Protein AF-A0A1H0K8X6-F1 (afdb_monomer_lite)

Organism: NCBI:txid2913614

Secondary structure (DSSP, 8-state):
----B-TTSSBPPPSEEEEEEEE-SS-EEEEEEESSS-HHHHHHHHHHHHHHHHHHHHT--S---SS--------SHHHHHHHHHHHHHHHHHTTS-SSGGG-TTBTHHHHTT-S-GGG--S-HHHHHTTS-HHHHHHHHHSPPPTT--------TTS-PPPHHHHHHHHHHHH--SSHHHHHTS-HHHHHHHHHHHHHTT--HHHHHHHH---HHHHTT-

Radius of gyration: 21.63 Å; chains: 1; bounding box: 43×33×67 Å

InterPro domains:
  IPR002686 Transposase IS200-like [PF01797] (14-90)
  IPR002686 Transposase IS200-like [SM01321] (2-90)
  IPR036515 Transposase IS200-like superfamily [G3DSA:3.30.70.1290] (6-125)
  IPR036515 Transposase IS200-like superfamily [SSF143422] (14-95)

Foldseek 3Di:
DDQDAPPVRHRPDDQKAWAKKADDPQDIDTDIGGHNDDPQVVVVVVLVVVQVVVCVVVVHDDHDHPDDDDDDDDDDDVVVLVVRLCRLCVCVVVVNDVASVVGPRILVCVLVVVDDPVPHRHPNVVVCVVAPSVRSRVSSNPDDDLPPDDDDDDDVVLPADDLVRLLVLCCVQPVDDALVSLVPDDPVSNVVSLVVSVSSVHDLVSCCVGNVDDSVVSVVD

pLDDT: mean 85.52, std 13.32, range [35.34, 97.75]

Structure (mmCIF, N/CA/C/O backbone):
data_AF-A0A1H0K8X6-F1
#
_entry.id   AF-A0A1H0K8X6-F1
#
loop_
_atom_site.group_PDB
_atom_site.id
_atom_site.type_symbol
_atom_site.label_atom_id
_atom_site.label_alt_id
_atom_site.label_comp_id
_atom_site.label_asym_id
_atom_site.label_entity_id
_atom_site.label_seq_id
_atom_site.pdbx_PDB_ins_code
_atom_site.Cartn_x
_atom_site.Cartn_y
_atom_site.Cartn_z
_atom_site.occupancy
_atom_site.B_iso_or_equiv
_atom_site.auth_seq_id
_atom_site.auth_comp_id
_atom_site.auth_asym_id
_atom_site.auth_atom_id
_atom_site.pdbx_PDB_model_num
ATOM 1 N N . MET A 1 1 ? -2.340 2.893 -23.996 1.00 47.28 1 MET A N 1
ATOM 2 C CA . MET A 1 1 ? -1.296 3.693 -23.326 1.00 47.28 1 MET A CA 1
ATOM 3 C C . MET A 1 1 ? -0.508 4.392 -24.426 1.00 47.28 1 MET A C 1
ATOM 5 O O . MET A 1 1 ? 0.032 3.697 -25.270 1.00 47.28 1 MET A O 1
ATOM 9 N N . ARG A 1 2 ? -0.566 5.727 -24.544 1.00 35.34 2 ARG A N 1
ATOM 10 C CA . ARG A 1 2 ? 0.313 6.449 -25.481 1.00 35.34 2 ARG A CA 1
ATOM 11 C C . ARG A 1 2 ? 1.623 6.685 -24.742 1.00 35.34 2 ARG A C 1
ATOM 13 O O . ARG A 1 2 ? 1.637 7.486 -23.809 1.00 35.34 2 ARG A O 1
ATOM 20 N N . PHE A 1 3 ? 2.662 5.945 -25.109 1.00 42.56 3 PHE A N 1
ATOM 21 C CA . PHE A 1 3 ? 4.023 6.292 -24.726 1.00 42.56 3 PHE A CA 1
ATOM 22 C C . PHE A 1 3 ? 4.304 7.676 -25.311 1.00 42.56 3 PHE A C 1
ATOM 24 O O . PHE A 1 3 ? 4.014 7.929 -26.484 1.00 42.56 3 PHE A O 1
ATOM 31 N N . ARG A 1 4 ? 4.731 8.606 -24.460 1.00 46.38 4 ARG A N 1
ATOM 32 C CA . ARG A 1 4 ? 5.372 9.818 -24.953 1.00 46.38 4 ARG A CA 1
ATOM 33 C C . ARG A 1 4 ? 6.810 9.421 -25.237 1.00 46.38 4 ARG A C 1
ATOM 35 O O . ARG A 1 4 ? 7.377 8.628 -24.495 1.00 46.38 4 ARG A O 1
ATOM 42 N N . TYR A 1 5 ? 7.323 9.892 -26.353 1.00 54.38 5 TYR A N 1
ATOM 43 C CA . TYR A 1 5 ? 8.713 9.723 -26.724 1.00 54.38 5 TYR A CA 1
ATOM 44 C C . TYR A 1 5 ? 9.338 11.110 -26.633 1.00 54.38 5 TYR A C 1
ATOM 46 O O . TYR A 1 5 ? 8.651 12.093 -26.933 1.00 54.38 5 TYR A O 1
ATOM 54 N N . ASP A 1 6 ? 10.563 11.197 -26.132 1.00 55.06 6 ASP A N 1
ATOM 55 C CA . ASP A 1 6 ? 11.326 12.438 -26.214 1.00 55.06 6 ASP A CA 1
ATOM 56 C C . ASP A 1 6 ? 11.711 12.744 -27.672 1.00 55.06 6 ASP A C 1
ATOM 58 O O . ASP A 1 6 ? 11.405 11.976 -28.593 1.00 55.06 6 ASP A O 1
ATOM 62 N N . ASP A 1 7 ? 12.355 13.891 -27.890 1.00 55.38 7 ASP A N 1
ATOM 63 C CA . ASP A 1 7 ? 12.758 14.350 -29.225 1.00 55.38 7 ASP A CA 1
ATOM 64 C C . ASP A 1 7 ? 13.762 13.397 -29.911 1.00 55.38 7 ASP A C 1
ATOM 66 O O . ASP A 1 7 ? 13.951 13.473 -31.125 1.00 55.38 7 ASP A O 1
ATOM 70 N N . GLU A 1 8 ? 14.362 12.463 -29.162 1.00 54.72 8 GLU A N 1
ATOM 71 C CA . GLU A 1 8 ? 15.272 11.427 -29.664 1.00 54.72 8 GLU A CA 1
ATOM 72 C C . GLU A 1 8 ? 14.572 10.079 -29.922 1.00 54.72 8 GLU A C 1
ATOM 74 O O . GLU A 1 8 ? 15.202 9.117 -30.365 1.00 54.72 8 GLU A O 1
ATOM 79 N N . GLY A 1 9 ? 13.255 9.989 -29.701 1.00 46.03 9 GLY A N 1
ATOM 80 C CA . GLY A 1 9 ? 12.485 8.764 -29.918 1.00 46.03 9 GLY A CA 1
ATOM 81 C C . GLY A 1 9 ? 12.657 7.721 -28.810 1.00 46.03 9 GLY A C 1
ATOM 82 O O . GLY A 1 9 ? 12.203 6.583 -28.969 1.00 46.03 9 GLY A O 1
ATOM 83 N N . THR A 1 10 ? 13.265 8.088 -27.681 1.00 45.03 10 THR A N 1
ATOM 84 C CA . THR A 1 10 ? 13.312 7.252 -26.479 1.00 45.03 10 THR A CA 1
ATOM 85 C C . THR A 1 10 ? 11.967 7.377 -25.773 1.00 45.03 10 THR A C 1
ATOM 87 O O . THR A 1 10 ? 11.419 8.479 -25.730 1.00 45.03 10 THR A O 1
ATOM 90 N N . PRO A 1 11 ? 11.370 6.298 -25.227 1.00 53.53 11 PRO A N 1
ATOM 91 C CA . PRO A 1 11 ? 10.199 6.446 -24.375 1.00 53.53 11 PRO A CA 1
ATOM 92 C C . PRO A 1 11 ? 10.538 7.464 -23.285 1.00 53.53 11 PRO A C 1
ATOM 94 O O . PRO A 1 11 ? 11.414 7.200 -22.461 1.00 53.53 11 PRO A O 1
ATOM 97 N N . SER A 1 12 ? 9.882 8.631 -23.292 1.00 49.88 12 SER A N 1
ATOM 98 C CA . SER A 1 12 ? 10.024 9.580 -22.197 1.00 49.88 12 SER A CA 1
ATOM 99 C C . SER A 1 12 ? 9.615 8.787 -20.965 1.00 49.88 12 SER A C 1
ATOM 101 O O . SER A 1 12 ? 8.517 8.215 -20.951 1.00 49.88 12 SER A O 1
ATOM 103 N N . GLY A 1 13 ? 10.532 8.640 -20.012 1.00 52.75 13 GLY A N 1
ATOM 104 C CA . GLY A 1 13 ? 10.376 7.717 -18.896 1.00 52.75 13 GLY A CA 1
ATOM 105 C C . GLY A 1 13 ? 9.053 7.900 -18.153 1.00 52.75 13 GLY A C 1
ATOM 106 O O . GLY A 1 13 ? 8.294 8.848 -18.356 1.00 52.75 13 GLY A O 1
ATOM 107 N N . SER A 1 14 ? 8.749 6.974 -17.252 1.00 58.31 14 SER A N 1
ATOM 108 C CA . SER A 1 14 ? 7.584 7.134 -16.395 1.00 58.31 14 SER A CA 1
ATOM 109 C C . SER A 1 14 ? 7.678 8.469 -15.632 1.00 58.31 14 SER A C 1
ATOM 111 O O . SER A 1 14 ? 8.629 8.710 -14.887 1.00 58.31 14 SER A O 1
ATOM 113 N N . ASN A 1 15 ? 6.670 9.334 -15.795 1.00 77.06 15 ASN A N 1
ATOM 114 C CA . ASN A 1 15 ? 6.587 10.651 -15.138 1.00 77.06 15 ASN A CA 1
ATOM 115 C C . ASN A 1 15 ? 6.598 10.581 -13.592 1.00 77.06 15 ASN A C 1
ATOM 117 O O . ASN A 1 15 ? 6.680 11.601 -12.912 1.00 77.06 15 ASN A O 1
ATOM 121 N N . CYS A 1 16 ? 6.511 9.366 -13.049 1.00 87.75 16 CYS A N 1
ATOM 122 C CA . CYS A 1 16 ? 6.728 8.969 -11.664 1.00 87.75 16 CYS A CA 1
ATOM 123 C C . CYS A 1 16 ? 7.532 7.663 -11.645 1.00 87.75 16 CYS A C 1
ATOM 125 O O . CYS A 1 16 ? 7.479 6.886 -12.595 1.00 87.75 16 CYS A O 1
ATOM 127 N N . THR A 1 17 ? 8.239 7.369 -10.558 1.00 91.38 17 THR A N 1
ATOM 128 C CA . THR A 1 17 ? 8.825 6.037 -10.326 1.00 91.38 17 THR A CA 1
ATOM 129 C C . THR A 1 17 ? 7.890 5.207 -9.463 1.00 91.38 17 THR A C 1
ATOM 131 O O . THR A 1 17 ? 7.467 5.673 -8.410 1.00 91.38 17 THR A O 1
ATOM 134 N N . TYR A 1 18 ? 7.603 3.978 -9.880 1.00 94.50 18 TYR A N 1
ATOM 135 C CA . TYR A 1 18 ? 6.867 3.004 -9.079 1.00 94.50 18 TYR A CA 1
ATOM 136 C C . TYR A 1 18 ? 7.866 2.128 -8.333 1.00 94.50 18 TYR A C 1
ATOM 138 O O . TYR A 1 18 ? 8.854 1.696 -8.919 1.00 94.50 18 TYR A O 1
ATOM 146 N N . TYR A 1 19 ? 7.626 1.888 -7.052 1.00 96.75 19 TYR A N 1
ATOM 147 C CA . TYR A 1 19 ? 8.397 0.931 -6.264 1.00 96.75 19 TYR A CA 1
ATOM 148 C C . TYR A 1 19 ? 7.571 -0.310 -5.955 1.00 96.75 19 TYR A C 1
ATOM 150 O O . TYR A 1 19 ? 8.095 -1.405 -6.043 1.00 96.75 19 TYR A O 1
ATOM 158 N N . ALA A 1 20 ? 6.280 -0.169 -5.656 1.00 97.75 20 ALA A N 1
ATOM 159 C CA . ALA A 1 20 ? 5.412 -1.324 -5.460 1.00 97.75 20 ALA A CA 1
ATOM 160 C C . ALA A 1 20 ? 3.956 -1.035 -5.812 1.00 97.75 20 ALA A C 1
ATOM 162 O O . ALA A 1 20 ? 3.508 0.116 -5.765 1.00 97.75 20 ALA A O 1
ATOM 163 N N . TYR A 1 21 ? 3.213 -2.099 -6.108 1.00 97.75 21 TYR A N 1
ATOM 164 C CA . TYR A 1 21 ? 1.759 -2.074 -6.211 1.00 97.75 21 TYR A CA 1
ATOM 165 C C . TYR A 1 21 ? 1.130 -3.359 -5.674 1.00 97.75 21 TYR A C 1
ATOM 167 O O . TYR A 1 21 ? 1.746 -4.424 -5.677 1.00 97.75 21 TYR A O 1
ATOM 175 N N . CYS A 1 22 ? -0.133 -3.254 -5.268 1.00 97.69 22 CYS A N 1
ATOM 176 C CA . CYS A 1 22 ? -1.016 -4.391 -5.035 1.00 97.69 22 CYS A CA 1
ATOM 177 C C . CYS A 1 22 ? -2.432 -4.012 -5.470 1.00 97.69 22 CYS A C 1
ATOM 179 O O . CYS A 1 22 ? -2.985 -3.018 -4.991 1.00 97.69 22 CYS A O 1
ATOM 181 N N . LEU A 1 23 ? -3.000 -4.768 -6.408 1.00 96.56 23 LEU A N 1
ATOM 182 C CA . LEU A 1 23 ? -4.340 -4.551 -6.940 1.00 96.56 23 LEU A CA 1
ATOM 183 C C . LEU A 1 23 ? -5.299 -5.520 -6.256 1.00 96.56 23 LEU A C 1
ATOM 185 O O . LEU A 1 23 ? -5.238 -6.714 -6.503 1.00 96.56 23 LEU A O 1
ATOM 189 N N . MET A 1 24 ? -6.200 -5.002 -5.431 1.00 94.12 24 MET A N 1
ATOM 190 C CA . MET A 1 24 ? -7.240 -5.783 -4.766 1.00 94.12 24 MET A CA 1
ATOM 191 C C . MET A 1 24 ? -8.543 -5.729 -5.572 1.00 94.12 24 MET A C 1
ATOM 193 O O . MET A 1 24 ? -8.716 -4.925 -6.490 1.00 94.12 24 MET A O 1
ATOM 197 N N . SER A 1 25 ? -9.520 -6.562 -5.210 1.00 88.88 25 SER A N 1
ATOM 198 C CA . SER A 1 25 ? -10.818 -6.609 -5.903 1.00 88.88 25 SER A CA 1
ATOM 199 C C . SER A 1 25 ? -11.641 -5.317 -5.770 1.00 88.88 25 SER A C 1
ATOM 201 O O . SER A 1 25 ? -12.498 -5.036 -6.610 1.00 88.88 25 SER A O 1
ATOM 203 N N . ASN A 1 26 ? -11.396 -4.526 -4.722 1.00 84.75 26 ASN A N 1
ATOM 204 C CA . ASN A 1 26 ? -12.167 -3.331 -4.366 1.00 84.75 26 ASN A CA 1
ATOM 205 C C . ASN A 1 26 ? -11.328 -2.046 -4.203 1.00 84.75 26 ASN A C 1
ATOM 207 O O . ASN A 1 26 ? -11.914 -0.967 -4.107 1.00 84.75 26 ASN A O 1
ATOM 211 N N . HIS A 1 27 ? -9.997 -2.133 -4.178 1.00 92.00 27 HIS A N 1
ATOM 212 C CA . HIS A 1 27 ? -9.072 -0.996 -4.088 1.00 92.00 27 HIS A CA 1
ATOM 213 C C . HIS A 1 27 ? -7.685 -1.391 -4.612 1.00 92.00 27 HIS A C 1
ATOM 215 O O . HIS A 1 27 ? -7.480 -2.520 -5.041 1.00 92.00 27 HIS A O 1
ATOM 221 N N . PHE A 1 28 ? -6.729 -0.469 -4.615 1.00 94.50 28 PHE A N 1
ATOM 222 C CA . PHE A 1 28 ? -5.338 -0.782 -4.928 1.00 94.50 28 PHE A CA 1
ATOM 223 C C . PHE A 1 28 ? -4.403 0.124 -4.129 1.00 94.50 28 PHE A C 1
ATOM 225 O O . PHE A 1 28 ? -4.752 1.269 -3.831 1.00 94.50 28 PHE A O 1
ATOM 232 N N . HIS A 1 29 ? -3.208 -0.377 -3.823 1.00 96.12 29 HIS A N 1
ATOM 233 C CA . HIS A 1 29 ? -2.139 0.388 -3.188 1.00 96.12 29 HIS A CA 1
ATOM 234 C C . HIS A 1 29 ? -0.988 0.607 -4.163 1.00 96.12 29 HIS A C 1
ATOM 236 O O . HIS A 1 29 ? -0.668 -0.280 -4.954 1.00 96.12 29 HIS A O 1
ATOM 242 N N . LEU A 1 30 ? -0.353 1.777 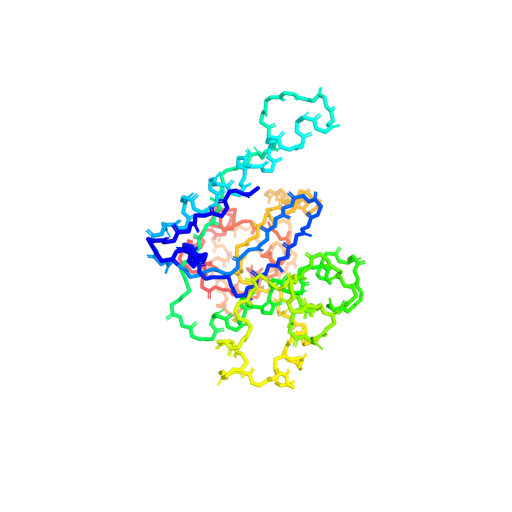-4.080 1.00 96.25 30 LEU A N 1
ATOM 243 C CA . LEU A 1 30 ? 0.827 2.137 -4.860 1.00 96.25 30 LEU A CA 1
ATOM 244 C C . LEU A 1 30 ? 1.860 2.804 -3.949 1.00 96.25 30 LEU A C 1
ATOM 246 O O . LEU A 1 30 ? 1.517 3.704 -3.183 1.00 96.25 30 LEU A O 1
ATOM 250 N N . LEU A 1 31 ? 3.125 2.417 -4.095 1.00 96.38 31 LEU A N 1
ATOM 251 C CA . LEU A 1 31 ? 4.272 3.140 -3.557 1.00 96.38 31 LEU A CA 1
ATOM 252 C C . LEU A 1 31 ? 4.998 3.805 -4.718 1.00 96.38 31 LEU A C 1
ATOM 254 O O . LEU A 1 31 ? 5.596 3.125 -5.552 1.00 96.38 31 LEU A O 1
ATOM 258 N N . ILE A 1 32 ? 4.920 5.132 -4.785 1.00 94.00 32 ILE A N 1
ATOM 259 C CA . ILE A 1 32 ? 5.437 5.912 -5.910 1.00 94.00 32 ILE A CA 1
ATOM 260 C C . ILE A 1 32 ? 6.285 7.086 -5.444 1.00 94.00 32 ILE A C 1
ATOM 262 O O . ILE A 1 32 ? 6.071 7.651 -4.373 1.00 94.00 32 ILE A O 1
ATOM 266 N N . ARG A 1 33 ? 7.228 7.481 -6.294 1.00 92.25 33 ARG A N 1
ATOM 267 C CA . ARG A 1 33 ? 7.991 8.717 -6.181 1.00 92.25 33 ARG A CA 1
ATOM 268 C C . ARG A 1 33 ? 7.637 9.639 -7.335 1.00 92.25 33 ARG A C 1
ATOM 270 O O . ARG A 1 33 ? 7.824 9.288 -8.499 1.00 92.25 33 ARG A O 1
ATOM 277 N N . GLU A 1 34 ? 7.179 10.825 -6.971 1.00 89.75 34 GLU A N 1
ATOM 278 C CA . GLU A 1 34 ? 6.971 11.949 -7.878 1.00 89.75 34 GLU A CA 1
ATOM 279 C C . GLU A 1 34 ? 8.263 12.306 -8.632 1.00 89.75 34 GLU A C 1
ATOM 281 O O . GLU A 1 34 ? 9.359 12.277 -8.055 1.00 89.75 34 GLU A O 1
ATOM 286 N N . ARG A 1 35 ? 8.134 12.606 -9.931 1.00 87.31 35 ARG A N 1
ATOM 287 C CA . ARG A 1 35 ? 9.210 13.167 -10.760 1.00 87.31 35 ARG A CA 1
ATOM 288 C C . ARG A 1 35 ? 8.726 14.426 -11.475 1.00 87.31 35 ARG A C 1
ATOM 290 O O . ARG A 1 35 ? 8.784 15.499 -10.895 1.00 87.31 35 ARG A O 1
ATOM 297 N N . GLU A 1 36 ? 8.271 14.285 -12.716 1.00 86.06 36 GLU A N 1
ATOM 298 C CA . GLU A 1 36 ? 7.813 15.397 -13.558 1.00 86.06 36 GLU A CA 1
ATOM 299 C C . GLU A 1 36 ? 6.306 15.631 -13.434 1.00 86.06 36 GLU A C 1
ATOM 301 O O . GLU A 1 36 ? 5.853 16.767 -13.524 1.00 86.06 36 GLU A O 1
ATOM 306 N N . GLU A 1 37 ? 5.531 14.563 -13.215 1.00 84.25 37 GLU A N 1
ATOM 307 C CA . GLU A 1 37 ? 4.106 14.662 -12.894 1.00 84.25 37 GLU A CA 1
ATOM 308 C C . GLU A 1 37 ? 3.901 14.456 -11.402 1.00 84.25 37 GLU A C 1
ATOM 310 O O . GLU A 1 37 ? 4.493 13.558 -10.796 1.00 84.25 37 GLU A O 1
ATOM 315 N N . SER A 1 38 ? 2.972 15.226 -10.844 1.00 90.75 38 SER A N 1
ATOM 316 C CA . SER A 1 38 ? 2.530 15.028 -9.474 1.00 90.75 38 SER A CA 1
ATOM 317 C C . SER A 1 38 ? 1.863 13.665 -9.283 1.00 90.75 38 SER A C 1
ATOM 319 O O . SER A 1 38 ? 1.294 13.070 -10.211 1.00 90.75 38 SER A O 1
ATOM 321 N N . VAL A 1 39 ? 1.839 13.190 -8.034 1.00 90.88 39 VAL A N 1
ATOM 322 C CA . VAL A 1 39 ? 1.065 11.994 -7.654 1.00 90.88 39 VAL A CA 1
ATOM 323 C C . VAL A 1 39 ? -0.389 12.109 -8.128 1.00 90.88 39 VAL A C 1
ATOM 325 O O . VAL A 1 39 ? -0.939 11.168 -8.700 1.00 90.88 39 VAL A O 1
ATOM 328 N N . GLY A 1 40 ? -1.009 13.279 -7.956 1.00 92.12 40 GLY A N 1
ATOM 329 C CA . GLY A 1 40 ? -2.399 13.505 -8.350 1.00 92.12 40 GLY A CA 1
ATOM 330 C C . GLY A 1 40 ? -2.640 13.363 -9.855 1.00 92.12 40 GLY A C 1
ATOM 331 O O . GLY A 1 40 ? -3.645 12.776 -10.265 1.00 92.12 40 GLY A O 1
ATOM 332 N N . GLU A 1 41 ? -1.721 13.854 -10.687 1.00 91.38 41 GLU A N 1
ATOM 333 C CA . GLU A 1 41 ? -1.800 13.718 -12.147 1.00 91.38 41 GLU A CA 1
ATOM 334 C C . GLU A 1 41 ? -1.610 12.269 -12.590 1.00 91.38 41 GLU A C 1
ATOM 336 O O . GLU A 1 41 ? -2.394 11.763 -13.402 1.00 91.38 41 GLU A O 1
ATOM 341 N N . THR A 1 42 ? -0.644 11.576 -11.989 1.00 91.06 42 THR A N 1
ATOM 342 C CA . THR A 1 42 ? -0.384 10.156 -12.243 1.00 91.06 42 THR A CA 1
ATOM 343 C C . THR A 1 42 ? -1.615 9.307 -11.930 1.00 91.06 42 THR A C 1
ATOM 345 O O . THR A 1 42 ? -2.113 8.577 -12.795 1.00 91.06 42 THR A O 1
ATOM 348 N N . ILE A 1 43 ? -2.190 9.465 -10.734 1.00 92.69 43 ILE A N 1
ATOM 349 C CA . ILE A 1 43 ? -3.395 8.732 -10.331 1.00 92.69 43 ILE A CA 1
ATOM 350 C C . ILE A 1 43 ? -4.589 9.091 -11.219 1.00 92.69 43 ILE A C 1
ATOM 352 O O . ILE A 1 43 ? -5.334 8.201 -11.635 1.00 92.69 43 ILE A O 1
ATOM 356 N N . LYS A 1 44 ? -4.760 10.370 -11.581 1.00 92.00 44 LYS A N 1
ATOM 357 C CA . LYS A 1 44 ? -5.823 10.800 -12.501 1.00 92.00 44 LYS A CA 1
ATOM 358 C C . LYS A 1 44 ? -5.721 10.080 -13.845 1.00 92.00 44 LYS A C 1
ATOM 360 O O . LYS A 1 44 ? -6.748 9.647 -14.374 1.00 92.00 44 LYS A O 1
ATOM 365 N N . ARG A 1 45 ? -4.513 9.931 -14.398 1.00 90.38 45 ARG A N 1
ATOM 366 C CA . ARG A 1 45 ? -4.281 9.237 -15.675 1.00 90.38 45 ARG A CA 1
ATOM 367 C C . ARG A 1 45 ? -4.585 7.744 -15.580 1.00 90.38 45 ARG A C 1
ATOM 369 O O . ARG A 1 45 ? -5.286 7.231 -16.457 1.00 90.38 45 ARG A O 1
ATOM 376 N N . ILE A 1 46 ? -4.109 7.076 -14.527 1.00 91.75 46 ILE A N 1
ATOM 377 C CA . ILE A 1 46 ? -4.381 5.651 -14.269 1.00 91.75 46 ILE A CA 1
ATOM 378 C C . ILE A 1 46 ? -5.893 5.431 -14.153 1.00 91.75 46 ILE A C 1
ATOM 380 O O . ILE A 1 46 ? -6.476 4.669 -14.927 1.00 91.75 46 ILE A O 1
ATOM 384 N N . ALA A 1 47 ? -6.543 6.171 -13.252 1.00 93.06 47 ALA A N 1
ATOM 385 C CA . ALA A 1 47 ? -7.962 6.024 -12.965 1.00 93.06 47 ALA A CA 1
ATOM 386 C C . ALA A 1 47 ? -8.835 6.308 -14.195 1.00 93.06 47 ALA A C 1
ATOM 388 O O . ALA A 1 47 ? -9.723 5.521 -14.516 1.00 93.06 47 ALA A O 1
ATOM 389 N N . SER A 1 48 ? -8.559 7.391 -14.929 1.00 92.31 48 SER A N 1
ATOM 390 C CA . SER A 1 48 ? -9.337 7.750 -16.125 1.00 92.31 48 SER A CA 1
ATOM 391 C C . SER A 1 48 ? -9.191 6.709 -17.235 1.00 92.31 48 SER A C 1
ATOM 393 O O . SER A 1 48 ? -10.177 6.350 -17.876 1.00 92.31 48 SER A O 1
ATOM 395 N N . SER A 1 49 ? -7.974 6.192 -17.440 1.00 92.19 49 SER A N 1
ATOM 396 C CA . SER A 1 49 ? -7.712 5.154 -18.444 1.00 92.19 49 SER A CA 1
ATOM 397 C C . SER A 1 49 ? -8.440 3.855 -18.101 1.00 92.19 49 SER A C 1
ATOM 399 O O . SER A 1 49 ? -9.049 3.241 -18.979 1.00 92.19 49 SER A O 1
ATOM 401 N N . TYR A 1 50 ? -8.423 3.464 -16.824 1.00 93.69 50 TYR A N 1
ATOM 402 C CA . TYR A 1 50 ? -9.106 2.263 -16.359 1.00 93.69 50 TYR A CA 1
ATOM 403 C C . TYR A 1 50 ? -10.631 2.397 -16.424 1.00 93.69 50 TYR A C 1
ATOM 405 O O . TYR A 1 50 ? -11.284 1.504 -16.954 1.00 93.69 50 TYR A O 1
ATOM 413 N N . VAL A 1 51 ? -11.200 3.525 -15.978 1.00 94.44 51 VAL A N 1
ATOM 414 C CA . VAL A 1 51 ? -12.643 3.813 -16.096 1.00 94.44 51 VAL A CA 1
ATOM 415 C C . VAL A 1 51 ? -13.085 3.719 -17.552 1.00 94.44 51 VAL A C 1
ATOM 417 O O . VAL A 1 51 ? -14.065 3.043 -17.848 1.00 94.44 51 VAL A O 1
ATOM 420 N N . TYR A 1 52 ? -12.345 4.351 -18.468 1.00 94.31 52 TYR A N 1
ATOM 421 C CA . TYR A 1 52 ? -12.660 4.313 -19.894 1.00 94.31 52 TYR A CA 1
ATOM 422 C C . TYR A 1 52 ? -12.646 2.881 -20.446 1.00 94.31 52 TYR A C 1
ATOM 424 O O . TYR A 1 52 ? -13.597 2.464 -21.110 1.00 94.31 52 TYR A O 1
ATOM 432 N N . TYR A 1 53 ? -11.594 2.112 -20.144 1.00 95.81 53 TYR A N 1
ATOM 433 C CA . TYR A 1 53 ? -11.492 0.704 -20.534 1.00 95.81 53 TYR A CA 1
ATOM 434 C C . TYR A 1 53 ? -12.647 -0.131 -19.970 1.00 95.81 53 TYR A C 1
ATOM 436 O O . TYR A 1 53 ? -13.308 -0.848 -20.720 1.00 95.81 53 TYR A O 1
ATOM 444 N N . TYR A 1 54 ? -12.903 -0.024 -18.666 1.00 94.94 54 TYR A N 1
ATOM 445 C CA . TYR A 1 54 ? -13.895 -0.820 -17.954 1.00 94.94 54 TYR A CA 1
ATOM 446 C C . TYR A 1 54 ? -15.309 -0.535 -18.469 1.00 94.94 54 TYR A C 1
ATOM 448 O O . TYR A 1 54 ? -16.039 -1.458 -18.826 1.00 94.94 54 TYR A O 1
ATOM 456 N N . ASN A 1 55 ? -15.667 0.745 -18.591 1.00 96.00 55 ASN A N 1
ATOM 457 C CA . ASN A 1 55 ? -16.963 1.171 -19.109 1.00 96.00 55 ASN A CA 1
ATOM 458 C C . ASN A 1 55 ? -17.194 0.660 -20.533 1.00 96.00 55 ASN A C 1
ATOM 460 O O . ASN A 1 55 ? -18.235 0.070 -20.816 1.00 96.00 55 ASN A O 1
ATOM 464 N N . ARG A 1 56 ? -16.188 0.775 -21.408 1.00 96.19 56 ARG A N 1
ATOM 465 C CA . ARG A 1 56 ? -16.274 0.248 -22.775 1.00 96.19 56 ARG A CA 1
ATOM 466 C C . ARG A 1 56 ? -16.374 -1.280 -22.813 1.00 96.19 56 ARG A C 1
ATOM 468 O O . ARG A 1 56 ? -17.154 -1.803 -23.601 1.00 96.19 56 ARG A O 1
ATOM 475 N N . LYS A 1 57 ? -15.595 -1.992 -21.993 1.00 96.19 57 LYS A N 1
ATOM 476 C CA . LYS A 1 57 ? -15.582 -3.463 -21.949 1.00 96.19 57 LYS A CA 1
ATOM 477 C C . LYS A 1 57 ? -16.919 -4.041 -21.490 1.00 96.19 57 LYS A C 1
ATOM 479 O O . LYS A 1 57 ? -17.343 -5.060 -22.022 1.00 96.19 57 LYS A O 1
ATOM 484 N N . TYR A 1 58 ? -17.560 -3.400 -20.516 1.00 96.25 58 TYR A N 1
ATOM 485 C CA . TYR A 1 58 ? -18.780 -3.906 -19.883 1.00 96.25 58 TYR A CA 1
ATOM 486 C C . TYR A 1 58 ? -20.053 -3.147 -20.285 1.00 96.25 58 TYR A C 1
ATOM 488 O O . TYR A 1 58 ? -21.098 -3.373 -19.682 1.00 96.25 58 TYR A O 1
ATOM 496 N N . GLY A 1 59 ? -19.986 -2.248 -21.275 1.00 94.88 59 GLY A N 1
ATOM 497 C CA . GLY A 1 59 ? -21.144 -1.477 -21.745 1.00 94.88 59 GLY A CA 1
ATOM 498 C C . GLY A 1 59 ? -21.759 -0.573 -20.671 1.00 94.88 59 GLY A C 1
ATOM 499 O O . GLY A 1 59 ? -22.974 -0.405 -20.635 1.00 94.88 59 GLY A O 1
ATOM 500 N N . ARG A 1 60 ? -20.933 -0.039 -19.767 1.00 95.00 60 ARG A N 1
ATOM 501 C CA . ARG A 1 60 ? -21.349 0.854 -18.676 1.00 95.00 60 ARG A CA 1
ATOM 502 C C . ARG A 1 60 ? -21.013 2.305 -19.001 1.00 95.00 60 ARG A C 1
ATOM 504 O O . ARG A 1 60 ? -20.147 2.582 -19.828 1.00 95.00 60 ARG A O 1
ATOM 511 N N . ASP A 1 61 ? -21.636 3.223 -18.282 1.00 89.25 61 ASP A N 1
ATOM 512 C CA . ASP A 1 61 ? -21.309 4.642 -18.258 1.00 89.25 61 ASP A CA 1
ATOM 513 C C . ASP A 1 61 ? -21.106 5.142 -16.813 1.00 89.25 61 ASP A C 1
ATOM 515 O O . ASP A 1 61 ? -21.298 4.419 -15.833 1.00 89.25 61 ASP A O 1
ATOM 519 N N . GLY A 1 62 ? -20.632 6.383 -16.679 1.00 88.06 62 GLY A N 1
ATOM 520 C CA . GLY A 1 62 ? -20.465 7.039 -15.381 1.00 88.06 62 GLY A CA 1
ATOM 521 C C . GLY A 1 62 ? -19.210 6.646 -14.589 1.00 88.06 62 GLY A C 1
ATOM 522 O O . GLY A 1 62 ? -18.207 6.169 -15.129 1.00 88.06 62 GLY A O 1
ATOM 523 N N . HIS A 1 63 ? -19.249 6.943 -13.288 1.00 89.00 63 HIS A N 1
ATOM 524 C CA . HIS A 1 63 ? -18.122 6.795 -12.365 1.00 89.00 63 HIS A CA 1
ATOM 525 C C . HIS A 1 63 ? -17.899 5.335 -11.942 1.00 89.00 63 HIS A C 1
ATOM 527 O O . HIS A 1 63 ? -18.850 4.623 -11.630 1.00 89.00 63 HIS A O 1
ATOM 533 N N . LEU A 1 64 ? -16.629 4.918 -11.865 1.00 90.75 64 LEU A N 1
ATOM 534 C CA . LEU A 1 64 ? -16.236 3.594 -11.357 1.00 90.75 64 LEU A CA 1
ATOM 535 C C . LEU A 1 64 ? -15.697 3.645 -9.921 1.00 90.75 64 LEU A C 1
ATOM 537 O O . LEU A 1 64 ? -16.063 2.824 -9.086 1.00 90.75 64 LEU A O 1
ATOM 541 N N . PHE A 1 65 ? -14.825 4.612 -9.631 1.00 90.56 65 PHE A N 1
ATOM 542 C CA . PHE A 1 65 ? -14.236 4.790 -8.304 1.00 90.56 65 PHE A CA 1
ATOM 543 C C . PHE A 1 65 ? -15.181 5.575 -7.392 1.00 90.56 65 PHE A C 1
ATOM 545 O O . PHE A 1 65 ? -15.714 6.609 -7.795 1.00 90.56 65 PHE A O 1
ATOM 552 N N . LYS A 1 66 ? -15.378 5.080 -6.163 1.00 81.94 66 LYS A N 1
ATOM 553 C CA . LYS A 1 66 ? -16.304 5.665 -5.177 1.00 81.94 66 LYS A CA 1
ATOM 554 C C . LYS A 1 66 ? -15.749 6.913 -4.490 1.00 81.94 66 LYS A C 1
ATOM 556 O O . LYS A 1 66 ? -16.500 7.839 -4.211 1.00 81.94 66 LYS A O 1
ATOM 561 N N . GLU A 1 67 ? -14.448 6.931 -4.216 1.00 86.19 67 GLU A N 1
ATOM 562 C CA . GLU A 1 67 ? -13.775 8.004 -3.481 1.00 86.19 67 GLU A CA 1
ATOM 563 C C . GLU A 1 67 ? -12.597 8.575 -4.278 1.00 86.19 67 GLU A C 1
ATOM 565 O O . GLU A 1 67 ? -12.158 8.013 -5.285 1.00 86.19 67 GLU A O 1
ATOM 570 N N . ARG A 1 68 ? -12.075 9.714 -3.811 1.00 87.94 68 ARG A N 1
ATOM 571 C CA . ARG A 1 68 ? -10.774 10.226 -4.257 1.00 87.94 68 ARG A CA 1
ATOM 572 C C . ARG A 1 68 ? -9.657 9.352 -3.691 1.00 87.94 68 ARG A C 1
ATOM 574 O O . ARG A 1 68 ? -9.821 8.735 -2.641 1.00 87.94 68 ARG A O 1
ATOM 581 N N . PHE A 1 69 ? -8.509 9.348 -4.363 1.00 91.19 69 PHE A N 1
ATOM 582 C CA . PHE A 1 69 ? -7.316 8.715 -3.811 1.00 91.19 69 PHE A CA 1
ATOM 583 C C . PHE A 1 69 ? -6.897 9.397 -2.501 1.00 91.19 69 PHE A C 1
ATOM 585 O O . PHE A 1 69 ? -7.130 10.593 -2.305 1.00 91.19 69 PHE A O 1
ATOM 592 N N . LYS A 1 70 ? -6.266 8.620 -1.622 1.00 91.06 70 LYS A N 1
ATOM 593 C CA . LYS A 1 70 ? -5.603 9.093 -0.404 1.00 91.06 70 LYS A CA 1
ATOM 594 C C . LYS A 1 70 ? -4.098 8.914 -0.592 1.00 91.06 70 LYS A C 1
ATOM 596 O O . LYS A 1 70 ? -3.677 7.998 -1.294 1.00 91.06 70 LYS A O 1
ATOM 601 N N . SER A 1 71 ? -3.301 9.790 0.004 1.00 91.12 71 SER A N 1
ATOM 602 C CA . SER A 1 71 ? -1.840 9.736 -0.088 1.00 91.12 71 SER A CA 1
ATOM 603 C C . SER A 1 71 ? -1.206 10.245 1.198 1.00 91.12 71 SER A C 1
ATOM 605 O O . SER A 1 71 ? -1.692 11.218 1.775 1.00 91.12 71 SER A O 1
ATOM 607 N N . GLU A 1 72 ? -0.098 9.629 1.594 1.00 89.88 72 GLU A N 1
ATOM 608 C CA . GLU A 1 72 ? 0.730 10.025 2.733 1.00 89.88 72 GLU A CA 1
ATOM 609 C C . GLU A 1 72 ? 2.196 10.092 2.276 1.00 89.88 72 GLU A C 1
ATOM 611 O O . GLU A 1 72 ? 2.632 9.215 1.525 1.00 89.88 72 GLU A O 1
ATOM 616 N N . PRO A 1 73 ? 2.954 11.139 2.652 1.00 90.38 73 PRO A N 1
ATOM 617 C CA . PRO A 1 73 ? 4.359 11.240 2.283 1.00 90.38 73 PRO A CA 1
ATOM 618 C C . PRO A 1 73 ? 5.207 10.201 3.022 1.00 90.38 73 PRO A C 1
ATOM 620 O O . PRO A 1 73 ? 5.077 10.013 4.229 1.00 90.38 73 PRO A O 1
ATOM 623 N N . VAL A 1 74 ? 6.139 9.582 2.299 1.00 90.69 74 VAL A N 1
ATOM 624 C CA . VAL A 1 74 ? 7.132 8.663 2.864 1.00 90.69 74 VAL A CA 1
ATOM 625 C C . VAL A 1 74 ? 8.424 9.435 3.104 1.00 90.69 74 VAL A C 1
ATOM 627 O O . VAL A 1 74 ? 9.147 9.743 2.158 1.00 90.69 74 VAL A O 1
ATOM 630 N N . ASN A 1 75 ? 8.693 9.780 4.364 1.00 86.75 75 ASN A N 1
ATOM 631 C CA . ASN A 1 75 ? 9.785 10.696 4.722 1.00 86.75 75 ASN A CA 1
ATOM 632 C C . ASN A 1 75 ? 11.037 10.000 5.266 1.00 86.75 75 ASN A C 1
ATOM 634 O O . ASN A 1 75 ? 12.086 10.633 5.377 1.00 86.75 75 ASN A O 1
ATOM 638 N N . ASP A 1 76 ? 10.948 8.716 5.602 1.00 89.31 76 ASP A N 1
ATOM 639 C CA . ASP A 1 76 ? 12.059 7.955 6.157 1.00 89.31 76 ASP A CA 1
ATOM 640 C C . ASP A 1 76 ? 12.074 6.509 5.651 1.00 89.31 76 ASP A C 1
ATOM 642 O O . ASP A 1 76 ? 11.081 5.973 5.148 1.00 89.31 76 ASP A O 1
ATOM 646 N N . MET A 1 77 ? 13.243 5.881 5.772 1.00 89.56 77 MET A N 1
ATOM 647 C CA . MET A 1 77 ? 13.468 4.526 5.276 1.00 89.56 77 MET A CA 1
ATOM 648 C C . MET A 1 77 ? 12.735 3.457 6.090 1.00 89.56 77 MET A C 1
ATOM 650 O O . MET A 1 77 ? 12.368 2.432 5.524 1.00 89.56 77 MET A O 1
ATOM 654 N N . ALA A 1 78 ? 12.500 3.668 7.388 1.00 88.81 78 ALA A N 1
ATOM 655 C CA . ALA A 1 78 ? 11.804 2.683 8.211 1.00 88.81 78 ALA A CA 1
ATOM 656 C C . ALA A 1 78 ? 10.326 2.594 7.807 1.00 88.81 78 ALA A C 1
ATOM 658 O O . ALA A 1 78 ? 9.792 1.497 7.609 1.00 88.81 78 ALA A O 1
ATOM 659 N N . TYR A 1 79 ? 9.683 3.744 7.596 1.00 88.69 79 TYR A N 1
ATOM 660 C CA . TYR A 1 79 ? 8.332 3.811 7.061 1.00 88.69 79 TYR A CA 1
ATOM 661 C C . TYR A 1 79 ? 8.272 3.323 5.609 1.00 88.69 79 TYR A C 1
ATOM 663 O O . TYR A 1 79 ? 7.362 2.569 5.276 1.00 88.69 79 TYR A O 1
ATOM 671 N N . PHE A 1 80 ? 9.267 3.642 4.768 1.00 92.94 80 PHE A N 1
ATOM 672 C CA . PHE A 1 80 ? 9.358 3.095 3.405 1.00 92.94 80 PHE A CA 1
ATOM 673 C C . PHE A 1 80 ? 9.330 1.560 3.400 1.00 92.94 80 PHE A C 1
ATOM 675 O O . PHE A 1 80 ? 8.518 0.963 2.695 1.00 92.94 80 PHE A O 1
ATOM 682 N N . THR A 1 81 ? 10.170 0.918 4.218 1.00 92.88 81 THR A N 1
ATOM 683 C CA . THR A 1 81 ? 10.218 -0.547 4.336 1.00 92.88 81 THR A CA 1
ATOM 684 C C . THR A 1 81 ? 8.912 -1.109 4.891 1.00 92.88 81 THR A C 1
ATOM 686 O O . THR A 1 81 ? 8.415 -2.121 4.401 1.00 92.88 81 THR A O 1
ATOM 689 N N . THR A 1 82 ? 8.323 -0.440 5.884 1.00 91.69 82 THR A N 1
ATOM 690 C CA . THR A 1 82 ? 7.033 -0.844 6.463 1.00 91.69 82 THR A CA 1
ATOM 691 C C . THR A 1 82 ? 5.922 -0.810 5.417 1.00 91.69 82 THR A C 1
ATOM 693 O O . THR A 1 82 ? 5.161 -1.768 5.295 1.00 91.69 82 THR A O 1
ATOM 696 N N . LEU A 1 83 ? 5.855 0.262 4.626 1.00 93.50 83 LEU A N 1
ATOM 697 C CA . LEU A 1 83 ? 4.847 0.437 3.589 1.00 93.50 83 LEU A CA 1
ATOM 698 C C . LEU A 1 83 ? 5.039 -0.550 2.434 1.00 93.50 83 LEU A C 1
ATOM 700 O O . LEU A 1 83 ? 4.058 -1.103 1.945 1.00 93.50 83 LEU A O 1
ATOM 704 N N . LEU A 1 84 ? 6.286 -0.821 2.040 1.00 95.44 84 LEU A N 1
ATOM 705 C CA . LEU A 1 84 ? 6.608 -1.841 1.045 1.00 95.44 84 LEU A CA 1
ATOM 706 C C . LEU A 1 84 ? 6.066 -3.214 1.475 1.00 95.44 84 LEU A C 1
ATOM 708 O O . LEU A 1 84 ? 5.278 -3.816 0.749 1.00 95.44 84 LEU A O 1
ATOM 712 N N . ARG A 1 85 ? 6.386 -3.647 2.705 1.00 95.06 85 ARG A N 1
ATOM 713 C CA . ARG A 1 85 ? 5.846 -4.887 3.292 1.00 95.06 85 ARG A CA 1
ATOM 714 C C . ARG A 1 85 ? 4.326 -4.883 3.324 1.00 95.06 85 ARG A C 1
ATOM 716 O O . ARG A 1 85 ? 3.699 -5.871 2.964 1.00 95.06 85 ARG A O 1
ATOM 723 N N . TYR A 1 86 ? 3.735 -3.775 3.761 1.00 94.38 86 TYR A N 1
ATOM 724 C CA . TYR A 1 86 ? 2.293 -3.657 3.917 1.00 94.38 86 TYR A CA 1
ATOM 725 C C . TYR A 1 86 ? 1.557 -3.838 2.587 1.00 94.38 86 TYR A C 1
ATOM 727 O O . TYR A 1 86 ? 0.573 -4.575 2.539 1.00 94.38 86 TYR A O 1
ATOM 735 N N . ILE A 1 87 ? 2.057 -3.220 1.513 1.00 96.50 87 ILE A N 1
ATOM 736 C CA . ILE A 1 87 ? 1.482 -3.340 0.169 1.00 96.50 87 ILE A CA 1
ATOM 737 C C . ILE A 1 87 ? 1.476 -4.801 -0.282 1.00 96.50 87 ILE A C 1
ATOM 739 O O . ILE A 1 87 ? 0.439 -5.293 -0.720 1.00 96.50 87 ILE A O 1
ATOM 743 N N . HIS A 1 88 ? 2.600 -5.504 -0.140 1.00 96.94 88 HIS A N 1
ATOM 744 C CA . HIS A 1 88 ? 2.720 -6.902 -0.561 1.00 96.94 88 HIS A CA 1
ATOM 745 C C . HIS A 1 88 ? 1.971 -7.883 0.349 1.00 96.94 88 HIS A C 1
ATOM 747 O O . HIS A 1 88 ? 1.460 -8.889 -0.131 1.00 96.94 88 HIS A O 1
ATOM 753 N N . GLN A 1 89 ? 1.843 -7.586 1.644 1.00 95.00 89 GLN A N 1
ATOM 754 C CA . GLN A 1 89 ? 1.086 -8.411 2.593 1.00 95.00 89 GLN A CA 1
ATOM 755 C C . GLN A 1 89 ? -0.430 -8.193 2.537 1.00 95.00 89 GLN A C 1
ATOM 757 O O . GLN A 1 89 ? -1.161 -8.963 3.157 1.00 95.00 89 GLN A O 1
ATOM 762 N N . ASN A 1 90 ? -0.932 -7.171 1.839 1.00 93.19 90 ASN A N 1
ATOM 763 C CA . ASN A 1 90 ? -2.363 -6.853 1.826 1.00 93.19 90 ASN A CA 1
ATOM 764 C C . ASN A 1 90 ? -3.264 -8.052 1.424 1.00 93.19 90 ASN A C 1
ATOM 766 O O . ASN A 1 90 ? -4.231 -8.318 2.142 1.00 93.19 90 ASN A O 1
ATOM 770 N N . PRO A 1 91 ? -2.922 -8.865 0.402 1.00 93.25 91 PRO A N 1
ATOM 771 C CA . PRO A 1 91 ? -3.679 -10.070 0.051 1.00 93.25 91 PRO A CA 1
ATOM 772 C C . PRO A 1 91 ? -3.684 -11.138 1.150 1.00 93.25 91 PRO A C 1
ATOM 774 O O . PRO A 1 91 ? -4.710 -11.781 1.377 1.00 93.25 91 PRO A O 1
ATOM 777 N N . VAL A 1 92 ? -2.561 -11.297 1.860 1.00 91.31 92 VAL A N 1
ATOM 778 C CA . VAL A 1 92 ? -2.429 -12.225 2.995 1.00 91.31 92 VAL A CA 1
ATOM 779 C C . VAL A 1 92 ? -3.283 -11.742 4.166 1.00 91.31 92 VAL A C 1
ATOM 781 O O . VAL A 1 92 ? -4.068 -12.502 4.728 1.00 91.31 92 VAL A O 1
ATOM 784 N N . LYS A 1 93 ? -3.213 -10.445 4.491 1.00 87.38 93 LYS A N 1
ATOM 785 C CA . LYS A 1 93 ? -4.039 -9.818 5.536 1.00 87.38 93 LYS A CA 1
ATOM 786 C C . LYS A 1 93 ? -5.535 -9.907 5.240 1.00 87.38 93 LYS A C 1
ATOM 788 O O . LYS A 1 93 ? -6.332 -10.027 6.166 1.00 87.38 93 LYS A O 1
ATOM 793 N N . ALA A 1 94 ? -5.913 -9.859 3.966 1.00 86.19 94 ALA A N 1
ATOM 794 C CA . ALA A 1 94 ? -7.287 -10.049 3.514 1.00 86.19 94 ALA A CA 1
ATOM 795 C C . ALA A 1 94 ? -7.721 -11.530 3.473 1.00 86.19 94 ALA A C 1
ATOM 797 O O . ALA A 1 94 ? -8.876 -11.807 3.152 1.00 86.19 94 ALA A O 1
ATOM 798 N N . GLY A 1 95 ? -6.823 -12.476 3.775 1.00 88.69 95 GLY A N 1
ATOM 799 C CA . GLY A 1 95 ? -7.097 -13.915 3.750 1.00 88.69 95 GLY A CA 1
ATOM 800 C C . GLY A 1 95 ? -7.316 -14.485 2.345 1.00 88.69 95 GLY A C 1
ATOM 801 O O . GLY A 1 95 ? -7.983 -15.506 2.205 1.00 88.69 95 GLY A O 1
ATOM 802 N N . ILE A 1 96 ? -6.811 -13.814 1.303 1.00 91.00 96 ILE A N 1
ATOM 803 C CA . ILE A 1 96 ? -6.963 -14.247 -0.096 1.00 91.00 96 ILE A CA 1
ATOM 804 C C . ILE A 1 96 ? -5.937 -15.331 -0.444 1.00 91.00 96 ILE A C 1
ATOM 806 O O . ILE A 1 96 ? -6.250 -16.255 -1.191 1.00 91.00 96 ILE A O 1
ATOM 810 N N . VAL A 1 97 ? -4.724 -15.211 0.095 1.00 93.06 97 VAL A N 1
ATOM 811 C CA . VAL A 1 97 ? -3.609 -16.148 -0.099 1.00 93.06 97 VAL A CA 1
ATOM 812 C C . VAL A 1 97 ? -2.873 -16.380 1.220 1.00 93.06 97 VAL A C 1
ATOM 814 O O . VAL A 1 97 ? -2.937 -15.541 2.120 1.00 93.06 97 VAL A O 1
ATOM 817 N N . GLU A 1 98 ? -2.151 -17.496 1.328 1.00 91.56 98 GLU A N 1
ATOM 818 C CA . GLU A 1 98 ? -1.324 -17.807 2.503 1.00 91.56 98 GLU A CA 1
ATOM 819 C C . GLU A 1 98 ? 0.047 -17.121 2.442 1.00 91.56 98 GLU A C 1
ATOM 821 O O . GLU A 1 98 ? 0.554 -16.661 3.467 1.00 91.56 98 GLU A O 1
ATOM 826 N N . HIS A 1 99 ? 0.632 -16.998 1.246 1.00 94.31 99 HIS A N 1
ATOM 827 C CA . HIS A 1 99 ? 1.928 -16.354 1.045 1.00 94.31 99 HIS A CA 1
ATOM 828 C C . HIS A 1 99 ? 1.855 -15.226 0.019 1.00 94.31 99 HIS A C 1
ATOM 830 O O . HIS A 1 99 ? 1.108 -15.284 -0.954 1.00 94.31 99 HIS A O 1
ATOM 836 N N . VAL A 1 100 ? 2.700 -14.207 0.202 1.00 95.69 100 VAL A N 1
ATOM 837 C CA . VAL A 1 100 ? 2.765 -13.032 -0.685 1.00 95.69 100 VAL A CA 1
ATOM 838 C C . VAL A 1 100 ? 3.017 -13.420 -2.143 1.00 95.69 100 VAL A C 1
ATOM 840 O O . VAL A 1 100 ? 2.371 -12.889 -3.044 1.00 95.69 100 VAL A O 1
ATOM 843 N N . ARG A 1 101 ? 3.913 -14.385 -2.373 1.00 95.56 101 ARG A N 1
ATOM 844 C CA . ARG A 1 101 ? 4.258 -14.884 -3.713 1.00 95.56 101 ARG A CA 1
ATOM 845 C C . ARG A 1 101 ? 3.088 -15.526 -4.462 1.00 95.56 101 ARG A C 1
ATOM 847 O O . ARG A 1 101 ? 3.147 -15.654 -5.677 1.00 95.56 101 ARG A O 1
ATOM 854 N N . ASP A 1 102 ? 2.047 -15.945 -3.746 1.00 95.75 102 ASP A N 1
ATOM 855 C CA . ASP A 1 102 ? 0.907 -16.633 -4.348 1.00 95.75 102 ASP A CA 1
ATOM 856 C C . ASP A 1 102 ? -0.104 -15.630 -4.943 1.00 95.75 102 ASP A C 1
ATOM 858 O O . ASP A 1 102 ? -1.078 -16.036 -5.576 1.00 95.75 102 ASP A O 1
ATOM 862 N N . TYR A 1 103 ? 0.106 -14.315 -4.757 1.00 96.75 103 TYR A N 1
ATOM 863 C CA . TYR A 1 103 ? -0.771 -13.271 -5.285 1.00 96.75 103 TYR A CA 1
ATOM 864 C C . TYR A 1 103 ? -0.210 -12.580 -6.534 1.00 96.75 103 TYR A C 1
ATOM 866 O O . TYR A 1 103 ? 0.608 -11.659 -6.457 1.00 96.75 103 TYR A O 1
ATOM 874 N N . GLU A 1 104 ? -0.741 -12.972 -7.694 1.00 95.00 104 GLU A N 1
ATOM 875 C CA . GLU A 1 104 ? -0.297 -12.509 -9.018 1.00 95.00 104 GLU A CA 1
ATOM 876 C C . GLU A 1 104 ? -0.563 -11.019 -9.301 1.00 95.00 104 GLU A C 1
ATOM 878 O O . GLU A 1 104 ? 0.118 -10.411 -10.121 1.00 95.00 104 GLU A O 1
ATOM 883 N N . PHE A 1 105 ? -1.535 -10.398 -8.623 1.00 96.69 105 PHE A N 1
ATOM 884 C CA . PHE A 1 105 ? -1.918 -9.000 -8.870 1.00 96.69 105 PHE A CA 1
ATOM 885 C C . PHE A 1 105 ? -1.156 -8.001 -7.987 1.00 96.69 105 PHE A C 1
ATOM 887 O O . PHE A 1 105 ? -1.648 -6.912 -7.676 1.00 96.69 105 PHE A O 1
ATOM 894 N N . SER A 1 106 ? 0.060 -8.359 -7.583 1.00 97.25 106 SER A N 1
ATOM 895 C CA . SER A 1 106 ? 0.993 -7.485 -6.877 1.00 97.25 106 SER A CA 1
ATOM 896 C C . SER A 1 106 ? 2.326 -7.404 -7.605 1.00 97.25 106 SER A C 1
ATOM 898 O O . SER A 1 106 ? 2.653 -8.248 -8.434 1.00 97.25 106 SER A O 1
ATOM 900 N N . SER A 1 107 ? 3.132 -6.407 -7.251 1.00 97.62 107 SER A N 1
ATOM 901 C CA . SER A 1 107 ? 4.465 -6.263 -7.825 1.00 97.62 107 SER A CA 1
ATOM 902 C C . SER A 1 107 ? 5.491 -7.237 -7.243 1.00 97.62 107 SER A C 1
ATOM 904 O O . SER A 1 107 ? 6.659 -7.127 -7.595 1.00 97.62 107 SER A O 1
ATOM 906 N N . TRP A 1 108 ? 5.112 -8.151 -6.336 1.00 97.56 108 TRP A N 1
ATOM 907 C CA . TRP A 1 108 ? 6.069 -9.071 -5.704 1.00 97.56 108 TRP A CA 1
ATOM 908 C C . TRP A 1 108 ? 6.793 -9.947 -6.729 1.00 97.56 108 TRP A C 1
ATOM 910 O O . TRP A 1 108 ? 7.997 -10.156 -6.611 1.00 97.56 108 TRP A O 1
ATOM 920 N N . GLY A 1 109 ? 6.093 -10.355 -7.790 1.00 96.44 109 GLY A N 1
ATOM 921 C CA . GLY A 1 109 ? 6.695 -11.137 -8.868 1.00 96.44 109 GLY A CA 1
ATOM 922 C C . GLY A 1 109 ? 7.810 -10.405 -9.634 1.00 96.44 109 GLY A C 1
ATOM 923 O O . GLY A 1 109 ? 8.676 -11.024 -10.248 1.00 96.44 109 GLY A O 1
ATOM 924 N N . GLU A 1 110 ? 7.832 -9.069 -9.582 1.00 96.94 110 GLU A N 1
ATOM 925 C CA . GLU A 1 110 ? 8.932 -8.271 -10.140 1.00 96.94 110 GLU A CA 1
ATOM 926 C C . GLU A 1 110 ? 10.175 -8.301 -9.237 1.00 96.94 110 GLU A C 1
ATOM 928 O O . GLU A 1 110 ? 11.289 -8.127 -9.724 1.00 96.94 110 GLU A O 1
ATOM 933 N N . TYR A 1 111 ? 9.997 -8.536 -7.932 1.00 96.50 111 TYR A N 1
ATOM 934 C CA . TYR A 1 111 ? 11.084 -8.635 -6.956 1.00 96.50 111 TYR A CA 1
ATOM 935 C C . TYR A 1 111 ? 11.722 -10.024 -6.917 1.00 96.50 111 TYR A C 1
ATOM 937 O O . TYR A 1 111 ? 12.939 -10.115 -6.781 1.00 96.50 111 TYR A O 1
ATOM 945 N N . ASP A 1 112 ? 10.926 -11.091 -7.023 1.00 94.88 112 ASP A N 1
ATOM 946 C CA . ASP A 1 112 ? 11.423 -12.475 -6.995 1.00 94.88 112 ASP A CA 1
ATOM 947 C C . ASP A 1 112 ? 11.860 -13.009 -8.372 1.00 94.88 112 ASP A C 1
ATOM 949 O O . ASP A 1 112 ? 12.360 -14.130 -8.480 1.00 94.88 112 ASP A O 1
ATOM 953 N N . GLY A 1 113 ? 11.701 -12.195 -9.420 1.00 93.12 113 GLY A N 1
ATOM 954 C CA . GLY A 1 113 ? 12.101 -12.525 -10.786 1.00 93.12 113 GLY A CA 1
ATOM 955 C C . GLY A 1 113 ? 11.154 -13.487 -11.507 1.00 93.12 113 GLY A C 1
ATOM 956 O O . GLY A 1 113 ? 11.511 -13.995 -12.570 1.00 93.12 113 GLY A O 1
ATOM 957 N N . SER A 1 114 ? 9.959 -13.745 -10.967 1.00 93.06 114 SER A N 1
ATOM 958 C CA . SER A 1 114 ? 8.929 -14.552 -11.639 1.00 93.06 114 SER A CA 1
ATOM 959 C C . SER A 1 114 ? 8.231 -13.815 -12.788 1.00 93.06 114 SER A C 1
ATOM 961 O O . SER A 1 114 ? 7.640 -14.456 -13.659 1.00 93.06 114 SER A O 1
ATOM 963 N N . VAL A 1 115 ? 8.322 -12.482 -12.825 1.00 92.44 115 VAL A N 1
ATOM 964 C CA . VAL A 1 115 ? 7.801 -11.638 -13.909 1.00 92.44 115 VAL A CA 1
ATOM 965 C C . VAL A 1 115 ? 8.905 -11.313 -14.915 1.00 92.44 115 VAL A C 1
ATOM 967 O O . VAL A 1 115 ? 9.973 -10.820 -14.550 1.00 92.44 115 VAL A O 1
ATOM 970 N N . ASP A 1 116 ? 8.619 -11.544 -16.200 1.00 87.25 116 ASP A N 1
ATOM 971 C CA . ASP A 1 116 ? 9.496 -11.155 -17.311 1.00 87.25 116 ASP A CA 1
ATOM 972 C C . ASP A 1 116 ? 9.777 -9.643 -17.273 1.00 87.25 116 ASP A C 1
ATOM 974 O O . ASP A 1 116 ? 8.872 -8.831 -17.054 1.00 87.25 116 ASP A O 1
ATOM 978 N N . SER A 1 117 ? 11.029 -9.257 -17.521 1.00 82.06 117 SER A N 1
ATOM 979 C CA . SER A 1 117 ? 11.483 -7.864 -17.488 1.00 82.06 117 SER A CA 1
ATOM 980 C C . SER A 1 117 ? 10.687 -6.947 -18.420 1.00 82.06 117 SER A C 1
ATOM 982 O O . SER A 1 117 ? 10.525 -5.766 -18.118 1.00 82.06 117 SER A O 1
ATOM 984 N N . VAL A 1 118 ? 10.112 -7.477 -19.506 1.00 85.38 118 VAL A N 1
ATOM 985 C CA . VAL A 1 118 ? 9.248 -6.704 -20.417 1.00 85.38 118 VAL A CA 1
ATOM 986 C C . VAL A 1 118 ? 7.913 -6.276 -19.794 1.00 85.38 118 VAL A C 1
ATOM 988 O O . VAL A 1 118 ? 7.273 -5.354 -20.304 1.00 85.38 118 VAL A O 1
ATOM 991 N N . PHE A 1 119 ? 7.487 -6.927 -18.708 1.00 84.62 119 PHE A N 1
ATOM 992 C CA . PHE A 1 119 ? 6.254 -6.620 -17.979 1.00 84.62 119 PHE A CA 1
ATOM 993 C C . PHE A 1 119 ? 6.503 -5.915 -16.643 1.00 84.62 119 PHE A C 1
ATOM 995 O O . PHE A 1 119 ? 5.536 -5.576 -15.961 1.00 84.62 119 PHE A O 1
ATOM 1002 N N . GLN A 1 120 ? 7.762 -5.660 -16.278 1.00 88.19 120 GLN A N 1
ATOM 1003 C CA . GLN A 1 120 ? 8.092 -4.933 -15.057 1.00 88.19 120 GLN A CA 1
ATOM 1004 C C . GLN A 1 120 ? 7.666 -3.464 -15.151 1.00 88.19 120 GLN A C 1
ATOM 1006 O O . GLN A 1 120 ? 7.898 -2.771 -16.145 1.00 88.19 120 GLN A O 1
ATOM 1011 N N . ILE A 1 121 ? 7.037 -2.985 -14.082 1.00 91.94 121 ILE A N 1
ATOM 1012 C CA . ILE A 1 121 ? 6.568 -1.603 -13.935 1.00 91.94 121 ILE A CA 1
ATOM 1013 C C . ILE A 1 121 ? 7.385 -0.887 -12.854 1.00 91.94 121 ILE A C 1
ATOM 1015 O O . ILE A 1 121 ? 7.615 0.325 -12.932 1.00 91.94 121 ILE A O 1
ATOM 1019 N N . CYS A 1 122 ? 7.802 -1.621 -11.825 1.00 94.75 122 CYS A N 1
ATOM 1020 C CA . CYS A 1 122 ? 8.487 -1.096 -10.661 1.00 94.75 122 CYS A CA 1
ATOM 1021 C C . CYS A 1 122 ? 9.993 -1.000 -10.899 1.00 94.75 122 CYS A C 1
ATOM 1023 O O . CYS A 1 122 ? 10.627 -1.866 -11.493 1.00 94.75 122 CYS A O 1
ATOM 1025 N N . ASN A 1 123 ? 10.602 0.046 -10.351 1.00 93.31 123 ASN A N 1
ATOM 1026 C CA . ASN A 1 123 ? 12.049 0.153 -10.265 1.00 93.31 123 ASN A CA 1
ATOM 1027 C C . ASN A 1 123 ? 12.551 -0.651 -9.053 1.00 93.31 123 ASN A C 1
ATOM 1029 O O . ASN A 1 123 ? 12.873 -0.086 -8.000 1.00 93.31 123 ASN A O 1
ATOM 1033 N N . VAL A 1 124 ? 12.562 -1.977 -9.204 1.00 94.44 124 VAL A N 1
ATOM 1034 C CA . VAL A 1 124 ? 12.960 -2.919 -8.148 1.00 94.44 124 VAL A CA 1
ATOM 1035 C C . VAL A 1 124 ? 14.430 -2.761 -7.771 1.00 94.44 124 VAL A C 1
ATOM 1037 O O . VAL A 1 124 ? 14.749 -2.796 -6.586 1.00 94.44 124 VAL A O 1
ATOM 1040 N N . ASP A 1 125 ? 15.305 -2.431 -8.726 1.00 92.50 125 ASP A N 1
ATOM 1041 C CA . ASP A 1 125 ? 16.735 -2.203 -8.480 1.00 92.50 125 ASP A CA 1
ATOM 1042 C C . ASP A 1 125 ? 16.986 -1.105 -7.443 1.00 92.50 125 ASP A C 1
ATOM 1044 O O . ASP A 1 125 ? 17.849 -1.237 -6.576 1.00 92.50 125 ASP A O 1
ATOM 1048 N N . THR A 1 126 ? 16.227 -0.004 -7.479 1.00 91.44 126 THR A N 1
ATOM 1049 C CA . THR A 1 126 ? 16.371 1.074 -6.484 1.00 91.44 126 THR A CA 1
ATOM 1050 C C . THR A 1 126 ? 16.110 0.563 -5.067 1.00 91.44 126 THR A C 1
ATOM 1052 O O . THR A 1 126 ? 16.753 1.023 -4.118 1.00 91.44 126 THR A O 1
ATOM 1055 N N . VAL A 1 127 ? 15.182 -0.379 -4.914 1.00 94.44 127 VAL A N 1
ATOM 1056 C CA . VAL A 1 127 ? 14.850 -0.985 -3.624 1.00 94.44 127 VAL A CA 1
ATOM 1057 C C . VAL A 1 127 ? 15.877 -2.051 -3.253 1.00 94.44 127 VAL A C 1
ATOM 1059 O O . VAL A 1 127 ? 16.435 -1.983 -2.160 1.00 94.44 127 VAL A O 1
ATOM 1062 N N . LEU A 1 128 ? 16.197 -2.963 -4.172 1.00 95.31 128 LEU A N 1
ATOM 1063 C CA . LEU A 1 128 ? 17.103 -4.091 -3.942 1.00 95.31 128 LEU A CA 1
ATOM 1064 C C . LEU A 1 128 ? 18.554 -3.662 -3.675 1.00 95.31 128 LEU A C 1
ATOM 1066 O O . LEU A 1 128 ? 19.255 -4.303 -2.898 1.00 95.31 128 LEU A O 1
ATOM 1070 N N . ASN A 1 129 ? 18.985 -2.521 -4.222 1.00 94.06 129 ASN A N 1
ATOM 1071 C CA . ASN A 1 129 ? 20.279 -1.913 -3.890 1.00 94.06 129 ASN A CA 1
ATOM 1072 C C . ASN A 1 129 ? 20.361 -1.384 -2.444 1.00 94.06 129 ASN A C 1
ATOM 1074 O O . ASN A 1 129 ? 21.452 -1.098 -1.957 1.00 94.06 129 ASN A O 1
ATOM 1078 N N . ARG A 1 130 ? 19.221 -1.186 -1.770 1.00 92.38 130 ARG A N 1
ATOM 1079 C CA . ARG A 1 130 ? 19.146 -0.706 -0.377 1.00 92.38 130 ARG A CA 1
ATOM 1080 C C . ARG A 1 130 ? 18.789 -1.816 0.602 1.00 92.38 130 ARG A C 1
ATOM 1082 O O . ARG A 1 130 ? 19.253 -1.783 1.736 1.00 92.38 130 ARG A O 1
ATOM 1089 N N . ILE A 1 131 ? 17.938 -2.743 0.174 1.00 94.38 131 ILE A N 1
ATOM 1090 C CA . ILE A 1 131 ? 17.454 -3.877 0.955 1.00 94.38 131 ILE A CA 1
ATOM 1091 C C . ILE A 1 131 ? 17.644 -5.113 0.074 1.00 94.38 131 ILE A C 1
ATOM 1093 O O . ILE A 1 131 ? 16.850 -5.303 -0.849 1.00 94.38 131 ILE A O 1
ATOM 1097 N N . PRO A 1 132 ? 18.688 -5.924 0.310 1.00 96.06 132 PRO A N 1
ATOM 1098 C CA . PRO A 1 132 ? 18.916 -7.149 -0.445 1.00 96.06 132 PRO A CA 1
ATOM 1099 C C . PRO A 1 132 ? 17.666 -8.029 -0.496 1.00 96.06 132 PRO A C 1
ATOM 1101 O O . PRO A 1 132 ? 16.884 -8.061 0.454 1.00 96.06 132 PRO A O 1
ATOM 1104 N N . PHE A 1 133 ? 17.485 -8.762 -1.598 1.00 96.12 133 PHE A N 1
ATOM 1105 C CA . PHE A 1 133 ? 16.280 -9.569 -1.810 1.00 96.12 133 PHE A CA 1
ATOM 1106 C C . PHE A 1 133 ? 16.008 -10.540 -0.656 1.00 96.12 133 PHE A C 1
ATOM 1108 O O . PHE A 1 133 ? 14.874 -10.626 -0.207 1.00 96.12 133 PHE A O 1
ATOM 1115 N N . GLU A 1 134 ? 17.036 -11.213 -0.134 1.00 96.06 134 GLU A N 1
ATOM 1116 C CA . GLU A 1 134 ? 16.884 -12.152 0.985 1.00 96.06 134 GLU A CA 1
ATOM 1117 C C . GLU A 1 134 ? 16.326 -11.474 2.245 1.00 96.06 134 GLU A C 1
ATOM 1119 O O . GLU A 1 134 ? 15.394 -11.985 2.869 1.00 96.06 134 GLU A O 1
ATOM 1124 N N . ASP A 1 135 ? 16.828 -10.280 2.570 1.00 95.94 135 ASP A N 1
ATOM 1125 C CA . ASP A 1 135 ? 16.349 -9.495 3.710 1.00 95.94 135 ASP A CA 1
ATOM 1126 C C . ASP A 1 135 ? 14.911 -9.022 3.475 1.00 95.94 135 ASP A C 1
ATOM 1128 O O . ASP A 1 135 ? 14.057 -9.125 4.357 1.00 95.94 135 ASP A O 1
ATOM 1132 N N . LEU A 1 136 ? 14.613 -8.534 2.266 1.00 95.31 136 LEU A N 1
ATOM 1133 C CA . LEU A 1 136 ? 13.271 -8.087 1.906 1.00 95.31 136 LEU A CA 1
ATOM 1134 C C . LEU A 1 136 ? 12.266 -9.247 1.933 1.00 95.31 136 LEU A C 1
ATOM 1136 O O . LEU A 1 136 ? 11.168 -9.090 2.461 1.00 95.31 136 LEU A O 1
ATOM 1140 N N . ASN A 1 137 ? 12.641 -10.411 1.408 1.00 96.06 137 ASN A N 1
ATOM 1141 C CA . ASN A 1 137 ? 11.828 -11.621 1.408 1.00 96.06 137 ASN A CA 1
ATOM 1142 C C . ASN A 1 137 ? 11.547 -12.099 2.839 1.00 96.06 137 ASN A C 1
ATOM 1144 O O . ASN A 1 137 ? 10.400 -12.404 3.167 1.00 96.06 137 ASN A O 1
ATOM 1148 N N . ALA A 1 138 ? 12.548 -12.086 3.723 1.00 94.62 138 ALA A N 1
ATOM 1149 C CA . ALA A 1 138 ? 12.339 -12.389 5.137 1.00 94.62 138 ALA A CA 1
ATOM 1150 C C . ALA A 1 138 ? 11.366 -11.392 5.796 1.00 94.62 138 ALA A C 1
ATOM 1152 O O . ALA A 1 138 ? 10.400 -11.799 6.442 1.00 94.62 138 ALA A O 1
ATOM 1153 N N . LEU A 1 139 ? 11.564 -10.088 5.571 1.00 92.94 139 LEU A N 1
ATOM 1154 C CA . LEU A 1 139 ? 10.715 -9.026 6.120 1.00 92.94 139 LEU A CA 1
ATOM 1155 C C . LEU A 1 139 ? 9.261 -9.119 5.637 1.00 92.94 139 LEU A C 1
ATOM 1157 O O . LEU A 1 139 ? 8.324 -8.921 6.411 1.00 92.94 139 LEU A O 1
ATOM 1161 N N . VAL A 1 140 ? 9.047 -9.399 4.354 1.00 92.81 140 VAL A N 1
ATOM 1162 C CA . VAL A 1 140 ? 7.708 -9.468 3.754 1.00 92.81 140 VAL A CA 1
ATOM 1163 C C . VAL A 1 140 ? 6.930 -10.700 4.220 1.00 92.81 140 VAL A C 1
ATOM 1165 O O . VAL A 1 140 ? 5.705 -10.634 4.287 1.00 92.81 140 VAL A O 1
ATOM 1168 N N . ASN A 1 141 ? 7.605 -11.776 4.625 1.00 90.12 141 ASN A N 1
ATOM 1169 C CA . ASN A 1 141 ? 6.952 -12.959 5.195 1.00 90.12 141 ASN A CA 1
ATOM 1170 C C . ASN A 1 141 ? 6.775 -12.895 6.725 1.00 90.12 141 ASN A C 1
ATOM 1172 O O . ASN A 1 141 ? 6.055 -13.716 7.289 1.00 90.12 141 ASN A O 1
ATOM 1176 N N . GLU A 1 142 ? 7.375 -11.919 7.409 1.00 89.19 142 GLU A N 1
ATOM 1177 C CA . GLU A 1 142 ? 7.105 -11.664 8.825 1.00 89.19 142 GLU A CA 1
ATOM 1178 C C . GLU A 1 142 ? 5.782 -10.888 8.982 1.00 89.19 142 GLU A C 1
ATOM 1180 O O . GLU A 1 142 ? 5.666 -9.785 8.427 1.00 89.19 142 GLU A O 1
ATOM 1185 N N . PRO A 1 143 ? 4.799 -11.396 9.755 1.00 81.88 143 PRO A N 1
ATOM 1186 C CA . PRO A 1 143 ? 3.528 -10.714 9.966 1.00 81.88 143 PRO A CA 1
ATOM 1187 C C . PRO A 1 143 ? 3.714 -9.292 10.498 1.00 81.88 143 PRO A C 1
ATOM 1189 O O . PRO A 1 143 ? 4.320 -9.066 11.545 1.00 81.88 143 PRO A O 1
ATOM 1192 N N . LEU A 1 144 ? 3.160 -8.320 9.779 1.00 76.50 144 LEU A N 1
ATOM 1193 C CA . LEU A 1 144 ? 3.062 -6.949 10.263 1.00 76.50 144 LEU A CA 1
ATOM 1194 C C . LEU A 1 144 ? 2.098 -6.877 11.452 1.00 76.50 144 LEU A C 1
ATOM 1196 O O . LEU A 1 144 ? 1.010 -7.450 11.400 1.00 76.50 144 LEU A O 1
ATOM 1200 N N . ALA A 1 145 ? 2.470 -6.118 12.483 1.00 72.94 145 ALA A N 1
ATOM 1201 C CA . ALA A 1 145 ? 1.612 -5.893 13.638 1.00 72.94 145 ALA A CA 1
ATOM 1202 C C . ALA A 1 145 ? 0.279 -5.223 13.243 1.00 72.94 145 ALA A C 1
ATOM 1204 O O . ALA A 1 145 ? 0.215 -4.417 12.307 1.00 72.94 145 ALA A O 1
ATOM 1205 N N . ASP A 1 146 ? -0.793 -5.561 13.966 1.00 62.06 146 ASP A N 1
ATOM 1206 C CA . ASP A 1 146 ? -2.154 -5.071 13.692 1.00 62.06 146 ASP A CA 1
ATOM 1207 C C . ASP A 1 146 ? -2.307 -3.550 13.857 1.00 62.06 146 ASP A C 1
ATOM 1209 O O . ASP A 1 146 ? -3.256 -2.958 13.347 1.00 62.06 146 ASP A O 1
ATOM 1213 N N . ASP A 1 147 ? -1.400 -2.913 14.597 1.00 58.91 147 ASP A N 1
ATOM 1214 C CA . ASP A 1 147 ? -1.396 -1.482 14.903 1.00 58.91 147 ASP A CA 1
ATOM 1215 C C . ASP A 1 147 ? -0.627 -0.635 13.876 1.00 58.91 147 ASP A C 1
ATOM 1217 O O . ASP A 1 147 ? -0.567 0.591 14.006 1.00 58.91 147 ASP A O 1
ATOM 1221 N N . ILE A 1 148 ? -0.077 -1.255 12.827 1.00 67.12 148 ILE A N 1
ATOM 1222 C CA . ILE A 1 148 ? 0.611 -0.533 11.757 1.00 67.12 148 ILE A CA 1
ATOM 1223 C C . ILE A 1 148 ? -0.394 0.309 10.976 1.00 67.12 148 ILE A C 1
ATOM 1225 O O . ILE A 1 148 ? -1.239 -0.187 10.229 1.00 67.12 148 ILE A O 1
ATOM 1229 N N . ASN A 1 149 ? -0.267 1.620 11.150 1.00 65.31 149 ASN A N 1
ATOM 1230 C CA . ASN A 1 149 ? -1.140 2.616 10.554 1.00 65.31 149 ASN A CA 1
ATOM 1231 C C . ASN A 1 149 ? -0.66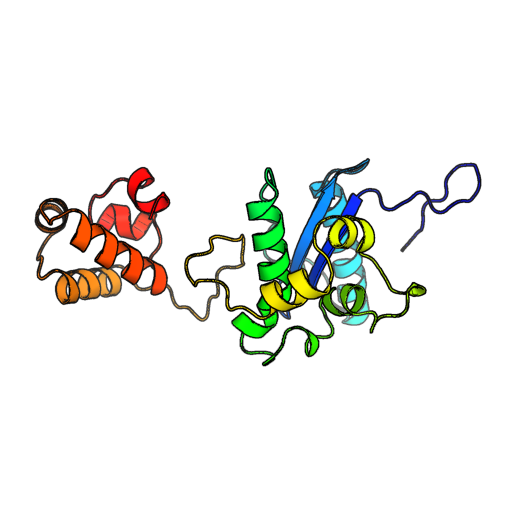0 2.976 9.139 1.00 65.31 149 ASN A C 1
ATOM 1233 O O . ASN A 1 149 ? -0.023 4.007 8.932 1.00 65.31 149 ASN A O 1
ATOM 1237 N N . CYS A 1 150 ? -0.939 2.104 8.170 1.00 76.81 150 CYS A N 1
ATOM 1238 C CA . CYS A 1 150 ? -0.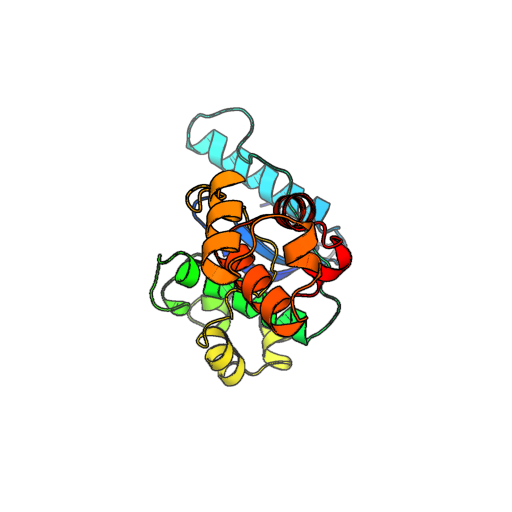833 2.428 6.747 1.00 76.81 150 CYS A CA 1
ATOM 1239 C C . CYS A 1 150 ? -2.209 2.836 6.203 1.00 76.81 150 CYS A C 1
ATOM 1241 O O . CYS A 1 150 ? -3.240 2.341 6.659 1.00 76.81 150 CYS A O 1
ATOM 1243 N N . LEU A 1 151 ? -2.231 3.741 5.219 1.00 72.81 151 LEU A N 1
ATOM 1244 C CA . LEU A 1 151 ? -3.474 4.147 4.565 1.00 72.81 151 LEU A CA 1
ATOM 1245 C C . LEU A 1 151 ? -4.141 2.955 3.862 1.00 72.81 151 LEU A C 1
ATOM 1247 O O . LEU A 1 151 ? -3.625 2.448 2.865 1.00 72.81 151 LEU A O 1
ATOM 1251 N N . ASP A 1 152 ? -5.327 2.590 4.343 1.00 70.19 152 ASP A N 1
ATOM 1252 C CA . ASP A 1 152 ? -6.179 1.545 3.777 1.00 70.19 152 ASP A CA 1
ATOM 1253 C C . ASP A 1 152 ? -7.608 2.056 3.546 1.00 70.19 152 ASP A C 1
ATOM 1255 O O . ASP A 1 152 ? -8.022 3.113 4.053 1.00 70.19 152 ASP A O 1
ATOM 1259 N N . ILE A 1 153 ? -8.382 1.303 2.772 1.00 63.97 153 ILE A N 1
ATOM 1260 C CA . ILE A 1 153 ? -9.829 1.452 2.765 1.00 63.97 153 ILE A CA 1
ATOM 1261 C C . ILE A 1 153 ? -10.405 0.975 4.102 1.00 63.97 153 ILE A C 1
ATOM 1263 O O . ILE A 1 153 ? -9.929 0.032 4.728 1.00 63.97 153 ILE A O 1
ATOM 1267 N N . GLU A 1 154 ? -11.467 1.634 4.555 1.00 60.28 154 GLU A N 1
ATOM 1268 C CA . GLU A 1 154 ? -12.213 1.146 5.709 1.00 60.28 154 GLU A CA 1
ATOM 1269 C C . GLU A 1 154 ? -12.972 -0.112 5.284 1.00 60.28 154 GLU A C 1
ATOM 1271 O O . GLU A 1 154 ? -13.860 -0.030 4.435 1.00 60.28 154 GLU A O 1
ATOM 1276 N N . ASP A 1 155 ? -12.618 -1.266 5.848 1.00 52.19 155 ASP A N 1
ATOM 1277 C CA . ASP A 1 155 ? -13.321 -2.522 5.599 1.00 52.19 155 ASP A CA 1
ATOM 1278 C C . ASP A 1 155 ? -14.759 -2.445 6.156 1.00 52.19 155 ASP A C 1
ATOM 1280 O O . ASP A 1 155 ? -14.942 -2.414 7.376 1.00 52.19 155 ASP A O 1
ATOM 1284 N N . PRO A 1 156 ? -15.805 -2.442 5.307 1.00 43.81 156 PRO A N 1
ATOM 1285 C CA . PRO A 1 156 ? -17.191 -2.388 5.767 1.00 43.81 156 PRO A CA 1
ATOM 1286 C C . PRO A 1 156 ? -17.633 -3.663 6.503 1.00 43.81 156 PRO A C 1
ATOM 1288 O O . PRO A 1 156 ? -18.642 -3.637 7.213 1.00 43.81 156 PRO A O 1
ATOM 1291 N N . SER A 1 157 ? -16.921 -4.782 6.307 1.00 45.09 157 SER A N 1
ATOM 1292 C CA . SER A 1 157 ? -17.190 -6.061 6.973 1.00 45.09 157 SER A CA 1
ATOM 1293 C C . SER A 1 157 ? -16.689 -6.076 8.421 1.00 45.09 157 SER A C 1
ATOM 1295 O O . SER A 1 157 ? -17.341 -6.669 9.284 1.00 45.09 157 SER A O 1
ATOM 1297 N N . LYS A 1 158 ? -15.643 -5.296 8.732 1.00 50.97 158 LYS A N 1
ATOM 1298 C CA . LYS A 1 158 ? -15.332 -4.853 10.096 1.00 50.97 158 LYS A CA 1
ATOM 1299 C C . LYS A 1 158 ? -16.356 -3.794 10.499 1.00 50.97 158 LYS A C 1
ATOM 1301 O O . LYS A 1 158 ? -16.090 -2.593 10.462 1.00 50.97 158 LYS A O 1
ATOM 1306 N N . ARG A 1 159 ? -17.572 -4.231 10.851 1.00 56.41 159 ARG A N 1
ATOM 1307 C CA . ARG A 1 159 ? -18.607 -3.335 11.386 1.00 56.41 159 ARG A CA 1
A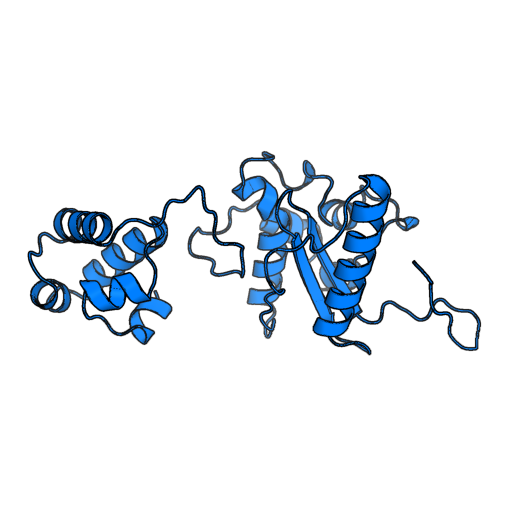TOM 1308 C C . ARG A 1 159 ? -18.001 -2.546 12.537 1.00 56.41 159 ARG A C 1
ATOM 1310 O O . ARG A 1 159 ? -17.688 -3.120 13.577 1.00 56.41 159 ARG A O 1
ATOM 1317 N N . ARG A 1 160 ? -17.853 -1.234 12.340 1.00 65.88 160 ARG A N 1
ATOM 1318 C CA . ARG A 1 160 ? -17.467 -0.327 13.416 1.00 65.88 160 ARG A CA 1
ATOM 1319 C C . ARG A 1 160 ? -18.394 -0.572 14.605 1.00 65.88 160 ARG A C 1
ATOM 1321 O O . ARG A 1 160 ? -19.614 -0.526 14.406 1.00 65.88 160 ARG A O 1
ATOM 1328 N N . PRO A 1 161 ? -17.848 -0.827 15.801 1.00 77.62 161 PRO A N 1
ATOM 1329 C CA . PRO A 1 161 ? -18.675 -1.025 16.972 1.00 77.62 161 PRO A CA 1
ATOM 1330 C C . PRO A 1 161 ? -19.482 0.251 17.234 1.00 77.62 161 PRO A C 1
ATOM 1332 O O . PRO A 1 161 ? -18.979 1.373 17.075 1.00 77.62 161 PRO A O 1
ATOM 1335 N N . SER A 1 162 ? -20.754 0.080 17.597 1.00 82.88 162 SER A N 1
ATOM 1336 C CA . SER A 1 162 ? -21.583 1.188 18.068 1.00 82.88 162 SER A CA 1
ATOM 1337 C C . SER A 1 162 ? -20.992 1.769 19.351 1.00 82.88 162 SER A C 1
ATOM 1339 O O . SER A 1 162 ? -20.212 1.113 20.042 1.00 82.88 162 SER A O 1
ATOM 1341 N N . ASP A 1 163 ? -21.374 2.995 19.701 1.00 84.50 163 ASP A N 1
ATOM 1342 C CA . ASP A 1 163 ? -20.927 3.593 20.962 1.00 84.50 163 ASP A CA 1
ATOM 1343 C C . ASP A 1 163 ? -21.273 2.717 22.168 1.00 84.50 163 ASP A C 1
ATOM 1345 O O . ASP A 1 163 ? -20.451 2.580 23.068 1.00 84.50 163 ASP A O 1
ATOM 1349 N N . ASP A 1 164 ? -22.445 2.077 22.147 1.00 84.94 164 ASP A N 1
ATOM 1350 C CA . ASP A 1 164 ? -22.870 1.155 23.198 1.00 84.94 164 ASP A CA 1
ATOM 1351 C C . ASP A 1 164 ? -21.946 -0.063 23.278 1.00 84.94 164 ASP A C 1
ATOM 1353 O O . ASP A 1 164 ? -21.538 -0.447 24.368 1.00 84.94 164 ASP A O 1
ATOM 1357 N N . GLN A 1 165 ? -21.557 -0.644 22.138 1.00 86.06 165 GLN A N 1
ATOM 1358 C CA . GLN A 1 165 ? -20.619 -1.770 22.104 1.00 86.06 165 GLN A CA 1
ATOM 1359 C C . GLN A 1 165 ? -19.239 -1.363 22.626 1.00 86.06 165 GLN A C 1
ATOM 1361 O O . GLN A 1 165 ? -18.672 -2.059 23.464 1.00 86.06 165 GLN A O 1
ATOM 1366 N N . VAL A 1 166 ? -18.722 -0.208 22.192 1.00 89.19 166 VAL A N 1
ATOM 1367 C CA . VAL A 1 166 ? -17.449 0.333 22.694 1.00 89.19 166 VAL A CA 1
ATOM 1368 C C . VAL A 1 166 ? -17.528 0.580 24.203 1.00 89.19 166 VAL A C 1
ATOM 1370 O O . VAL A 1 166 ? -16.588 0.264 24.928 1.00 89.19 166 VAL A O 1
ATOM 1373 N N . TRP A 1 167 ? -18.650 1.112 24.692 1.00 91.31 167 TRP A N 1
ATOM 1374 C CA . TRP A 1 167 ? -18.850 1.380 26.112 1.00 91.31 167 TRP A CA 1
ATOM 1375 C C . TRP A 1 167 ? -18.933 0.101 26.949 1.00 91.31 167 TRP A C 1
ATOM 1377 O O . TRP A 1 167 ? -18.314 0.036 28.008 1.00 91.31 167 TRP A O 1
ATOM 1387 N N . GLN A 1 168 ? -19.614 -0.940 26.462 1.00 90.06 168 GLN A N 1
ATOM 1388 C CA . GLN A 1 168 ? -19.634 -2.243 27.135 1.00 90.06 168 GLN A CA 1
ATOM 1389 C C . GLN A 1 168 ? -18.230 -2.838 27.252 1.00 90.06 168 GLN A C 1
ATOM 1391 O O . GLN A 1 168 ? -17.841 -3.263 28.334 1.00 90.06 168 GLN A O 1
ATOM 1396 N N . MET A 1 169 ? -17.422 -2.766 26.193 1.00 89.38 169 MET A N 1
ATOM 1397 C CA . MET A 1 169 ? -16.035 -3.241 26.240 1.00 89.38 169 MET A CA 1
ATOM 1398 C C . MET A 1 169 ? -15.177 -2.443 27.236 1.00 89.38 169 MET A C 1
ATOM 1400 O O . MET A 1 169 ? -14.337 -3.018 27.926 1.00 89.38 169 MET A O 1
ATOM 1404 N N . ILE A 1 170 ? -15.402 -1.126 27.357 1.00 92.06 170 ILE A N 1
ATOM 1405 C CA . ILE A 1 170 ? -14.753 -0.295 28.384 1.00 92.06 170 ILE A CA 1
ATOM 1406 C C . ILE A 1 170 ? -15.133 -0.788 29.784 1.00 92.06 170 ILE A C 1
ATOM 1408 O O . ILE A 1 170 ? -14.244 -0.970 30.620 1.00 92.06 170 ILE A O 1
ATOM 1412 N N . ILE A 1 171 ? -16.423 -1.025 30.038 1.00 91.12 171 ILE A N 1
ATOM 1413 C CA . ILE A 1 171 ? -16.914 -1.524 31.330 1.00 91.12 171 ILE A CA 1
ATOM 1414 C C . ILE A 1 171 ? -16.298 -2.893 31.640 1.00 91.12 171 ILE A C 1
ATOM 1416 O O . ILE A 1 171 ? -15.735 -3.071 32.715 1.00 91.12 171 ILE A O 1
ATOM 1420 N N . GLU A 1 172 ? -16.354 -3.841 30.704 1.00 90.56 172 GLU A N 1
ATOM 1421 C CA . GLU A 1 172 ? -15.852 -5.208 30.894 1.00 90.56 172 GLU A CA 1
ATOM 1422 C C . GLU A 1 172 ? -14.357 -5.245 31.222 1.00 90.56 172 GLU A C 1
ATOM 1424 O O . GLU A 1 172 ? -13.925 -6.031 32.064 1.00 90.56 172 GLU A O 1
ATOM 1429 N N . LYS A 1 173 ? -13.563 -4.381 30.581 1.00 89.62 173 LYS A N 1
ATOM 1430 C CA . LYS A 1 173 ? -12.101 -4.391 30.713 1.00 89.62 173 LYS A CA 1
ATOM 1431 C C . LYS A 1 173 ? -11.574 -3.556 31.870 1.00 89.62 173 LYS A C 1
ATOM 1433 O O . LYS A 1 173 ? -10.525 -3.875 32.418 1.00 89.62 173 LYS A O 1
ATOM 1438 N N . SER A 1 174 ? -12.263 -2.473 32.221 1.00 89.88 174 SER A N 1
ATOM 1439 C CA . SER A 1 174 ? -11.776 -1.525 33.232 1.00 89.88 174 SER A CA 1
ATOM 1440 C C . SER A 1 174 ? -12.634 -1.442 34.492 1.00 89.88 174 SER A C 1
ATOM 1442 O O . SER A 1 174 ? -12.212 -0.836 35.474 1.00 89.88 174 SER A O 1
ATOM 1444 N N . GLY A 1 175 ? -13.838 -2.020 34.478 1.00 88.44 175 GLY A N 1
ATOM 1445 C CA . GLY A 1 175 ? -14.796 -1.969 35.585 1.00 88.44 175 GLY A CA 1
ATOM 1446 C C . GLY A 1 175 ? -15.402 -0.585 35.834 1.00 88.44 175 GLY A C 1
ATOM 1447 O O . GLY A 1 175 ? -16.120 -0.395 36.816 1.00 88.44 175 GLY A O 1
ATOM 1448 N N . VAL A 1 176 ? -15.112 0.406 34.987 1.00 91.31 176 VAL A N 1
ATOM 1449 C CA . VAL A 1 176 ? -15.590 1.778 35.183 1.00 91.31 176 VAL A CA 1
ATOM 1450 C C . VAL A 1 176 ? -17.035 1.932 34.740 1.00 91.31 176 VAL A C 1
ATOM 1452 O O . VAL A 1 176 ? -17.505 1.257 33.834 1.00 91.31 176 VAL A O 1
ATOM 1455 N N . THR A 1 177 ? -17.731 2.887 35.347 1.00 87.69 177 THR A N 1
ATOM 1456 C CA . THR A 1 177 ? -19.149 3.153 35.064 1.00 87.69 177 THR A CA 1
ATOM 1457 C C . THR A 1 177 ? -19.384 4.469 34.324 1.00 87.69 177 THR A C 1
ATOM 1459 O O . THR A 1 177 ? -20.501 4.735 33.889 1.00 87.69 177 THR A O 1
ATOM 1462 N N . ASN A 1 178 ? -18.356 5.314 34.177 1.00 89.88 178 ASN A N 1
ATOM 1463 C CA . ASN A 1 178 ? -18.438 6.615 33.508 1.00 89.88 178 ASN A CA 1
ATOM 1464 C C . ASN A 1 178 ? -17.061 7.104 33.015 1.00 89.88 178 ASN A C 1
ATOM 1466 O O . ASN A 1 178 ? -16.017 6.600 33.430 1.00 89.88 178 ASN A O 1
ATOM 1470 N N . ALA A 1 179 ? -17.067 8.107 32.130 1.00 88.56 179 ALA A N 1
ATOM 1471 C CA . ALA A 1 179 ? -15.861 8.642 31.492 1.00 88.56 179 ALA A CA 1
ATOM 1472 C C . ALA A 1 179 ? -14.860 9.243 32.494 1.00 88.56 179 ALA A C 1
ATOM 1474 O O . ALA A 1 179 ? -13.655 9.064 32.352 1.00 88.56 179 ALA A O 1
ATOM 1475 N N . SER A 1 180 ? -15.350 9.917 33.539 1.00 90.38 180 SER A N 1
ATOM 1476 C CA . SER A 1 180 ? -14.496 10.500 34.583 1.00 90.38 180 SER A CA 1
ATOM 1477 C C . SER A 1 180 ? -13.736 9.414 35.351 1.00 90.38 180 SER A C 1
ATOM 1479 O O . SER A 1 180 ? -12.528 9.518 35.547 1.00 90.38 180 SER A O 1
ATOM 1481 N N . ALA A 1 181 ? -14.414 8.316 35.698 1.00 88.69 181 ALA A N 1
ATOM 1482 C CA . ALA A 1 181 ? -13.784 7.158 36.324 1.00 88.69 181 ALA A CA 1
ATOM 1483 C C . ALA A 1 181 ? -12.717 6.526 35.413 1.00 88.69 181 ALA A C 1
ATOM 1485 O O . ALA A 1 181 ? -11.637 6.183 35.887 1.00 88.69 181 ALA A O 1
ATOM 1486 N N . PHE A 1 182 ? -12.963 6.456 34.099 1.00 91.94 182 PHE A N 1
ATOM 1487 C CA . PHE A 1 182 ? -11.952 6.006 33.136 1.00 91.94 182 PHE A CA 1
ATOM 1488 C C . PHE A 1 182 ? -10.709 6.911 33.121 1.00 91.94 182 PHE A C 1
ATOM 1490 O O . PHE A 1 182 ? -9.577 6.429 33.093 1.00 91.94 182 PHE A O 1
ATOM 1497 N N . GLN A 1 183 ? -10.888 8.233 33.200 1.00 90.44 183 GLN A N 1
ATOM 1498 C CA . GLN A 1 183 ? -9.775 9.191 33.251 1.00 90.44 183 GLN A CA 1
ATOM 1499 C C . GLN A 1 183 ? -8.935 9.092 34.527 1.00 90.44 183 GLN A C 1
ATOM 1501 O O . GLN A 1 183 ? -7.777 9.509 34.518 1.00 90.44 183 GLN A O 1
ATOM 1506 N N . GLN A 1 184 ? -9.483 8.530 35.602 1.00 91.00 184 GLN A N 1
ATOM 1507 C CA . GLN A 1 184 ? -8.780 8.333 36.870 1.00 91.00 184 GLN A CA 1
ATOM 1508 C C . GLN A 1 184 ? -8.014 7.006 36.943 1.00 91.00 184 GLN A C 1
ATOM 1510 O O . GLN A 1 184 ? -7.247 6.807 37.883 1.00 91.00 184 GLN A O 1
ATOM 1515 N N . LEU A 1 185 ? -8.178 6.113 35.959 1.00 90.62 185 LEU A N 1
ATOM 1516 C CA . LEU A 1 185 ? -7.406 4.873 35.887 1.00 90.62 185 LEU A CA 1
ATOM 1517 C C . LEU A 1 185 ? -5.900 5.155 35.788 1.00 90.62 185 LEU A C 1
ATOM 1519 O O . LEU A 1 185 ? -5.462 6.236 35.381 1.00 90.62 185 LEU A O 1
ATOM 1523 N N . ASN A 1 186 ? -5.088 4.154 36.122 1.00 91.75 186 ASN A N 1
ATOM 1524 C CA . ASN A 1 186 ? -3.657 4.240 35.865 1.00 91.75 186 ASN A CA 1
ATOM 1525 C C . ASN A 1 186 ? -3.384 4.297 34.345 1.00 91.75 186 ASN A C 1
ATOM 1527 O O . ASN A 1 186 ? -4.177 3.825 33.527 1.00 91.75 186 ASN A O 1
ATOM 1531 N N . GLU A 1 187 ? -2.268 4.915 33.961 1.00 86.81 187 GLU A N 1
ATOM 1532 C CA . GLU A 1 187 ? -1.941 5.124 32.546 1.00 86.81 187 GLU A CA 1
ATOM 1533 C C . GLU A 1 187 ? -1.710 3.816 31.783 1.00 86.81 187 GLU A C 1
ATOM 1535 O O . GLU A 1 187 ? -1.996 3.751 30.592 1.00 86.81 187 GLU A O 1
ATOM 1540 N N . GLU A 1 188 ? -1.229 2.767 32.445 1.00 88.12 188 GLU A N 1
ATOM 1541 C CA . GLU A 1 188 ? -0.976 1.465 31.823 1.00 88.12 188 GLU A CA 1
ATOM 1542 C C . GLU A 1 188 ? -2.281 0.809 31.348 1.00 88.12 188 GLU A C 1
ATOM 1544 O O . GLU A 1 188 ? -2.437 0.519 30.161 1.00 88.12 188 GLU A O 1
ATOM 1549 N N . LEU A 1 189 ? -3.269 0.716 32.238 1.00 87.75 189 LEU A N 1
ATOM 1550 C CA . LEU A 1 189 ? -4.585 0.149 31.966 1.00 87.75 189 LEU A CA 1
ATOM 1551 C C . LEU A 1 189 ? -5.373 0.994 30.956 1.00 87.75 189 LEU A C 1
ATOM 1553 O O . LEU A 1 189 ? -6.027 0.445 30.073 1.00 87.75 189 LEU A O 1
ATOM 1557 N N . LYS A 1 190 ? -5.276 2.333 31.008 1.00 89.62 190 LYS A N 1
ATOM 1558 C CA . LYS A 1 190 ? -5.885 3.192 29.970 1.00 89.62 190 LYS A CA 1
ATOM 1559 C C . LYS A 1 190 ? -5.352 2.851 28.586 1.00 89.62 190 LYS A C 1
ATOM 1561 O O . LYS A 1 190 ? -6.123 2.758 27.633 1.00 89.62 190 LYS A O 1
ATOM 1566 N N . ARG A 1 191 ? -4.030 2.701 28.464 1.00 88.88 191 ARG A N 1
ATOM 1567 C CA . ARG A 1 191 ? -3.373 2.403 27.187 1.00 88.88 191 ARG A CA 1
ATOM 1568 C C . ARG A 1 191 ? -3.745 1.019 26.683 1.00 88.88 191 ARG A C 1
ATOM 1570 O O . ARG A 1 191 ? -4.016 0.885 25.493 1.00 88.88 191 ARG A O 1
ATOM 1577 N N . GLU A 1 192 ? -3.786 0.032 27.570 1.00 88.81 192 GLU A N 1
ATOM 1578 C CA . GLU A 1 192 ? -4.221 -1.328 27.255 1.00 88.81 192 GLU A CA 1
ATOM 1579 C C . GLU A 1 192 ? -5.646 -1.338 26.685 1.00 88.81 192 GLU A C 1
ATOM 1581 O O . GLU A 1 192 ? -5.851 -1.771 25.549 1.00 88.81 192 GLU A O 1
ATOM 1586 N N . VAL A 1 193 ? -6.605 -0.751 27.410 1.00 90.81 193 VAL A N 1
ATOM 1587 C CA . VAL A 1 193 ? -8.012 -0.705 26.986 1.00 90.81 193 VAL A CA 1
ATOM 1588 C C . VAL A 1 193 ? -8.170 0.053 25.668 1.00 90.81 193 VAL A C 1
ATOM 1590 O O . VAL A 1 193 ? -8.828 -0.429 24.749 1.00 90.81 193 VAL A O 1
ATOM 1593 N N . LEU A 1 194 ? -7.535 1.221 25.520 1.00 89.19 194 LEU A N 1
ATOM 1594 C CA . LEU A 1 194 ? -7.623 2.010 24.285 1.00 89.19 194 LEU A CA 1
ATOM 1595 C C . LEU A 1 194 ? -7.027 1.274 23.075 1.00 89.19 194 LEU A C 1
ATOM 1597 O O . LEU A 1 194 ? -7.596 1.353 21.985 1.00 89.19 194 LEU A O 1
ATOM 1601 N N . ARG A 1 195 ? -5.917 0.542 23.247 1.00 86.75 195 ARG A N 1
ATOM 1602 C CA . ARG A 1 195 ? -5.334 -0.292 22.182 1.00 86.75 195 ARG A CA 1
ATOM 1603 C C . ARG A 1 195 ? -6.265 -1.427 21.789 1.00 86.75 195 ARG A C 1
ATOM 1605 O O . ARG A 1 195 ? -6.446 -1.681 20.601 1.00 86.75 195 ARG A O 1
ATOM 1612 N N . GLU A 1 196 ? -6.886 -2.084 22.759 1.00 85.19 196 GLU A N 1
ATOM 1613 C CA . GLU A 1 196 ? -7.810 -3.177 22.479 1.00 85.19 196 GLU A CA 1
ATOM 1614 C C . GLU A 1 196 ? -9.073 -2.693 21.753 1.00 85.19 196 GLU A C 1
ATOM 1616 O O . GLU A 1 196 ? -9.499 -3.309 20.775 1.00 85.19 196 GLU A O 1
ATOM 1621 N N . LEU A 1 197 ? -9.627 -1.542 22.138 1.00 87.19 197 LEU A N 1
ATOM 1622 C CA . LEU A 1 197 ? -10.768 -0.944 21.437 1.00 87.19 197 LEU A CA 1
ATOM 1623 C C . LEU A 1 197 ? -10.413 -0.518 20.005 1.00 87.19 197 LEU A C 1
ATOM 1625 O O . LEU A 1 197 ? -11.227 -0.684 19.094 1.00 87.19 197 LEU A O 1
ATOM 1629 N N . LYS A 1 198 ? -9.191 -0.011 19.782 1.00 83.31 198 LYS A N 1
ATOM 1630 C CA . LYS A 1 198 ? -8.674 0.280 18.434 1.00 83.31 198 LYS A CA 1
ATOM 1631 C C . LYS A 1 198 ? -8.601 -0.986 17.577 1.00 83.31 198 LYS A C 1
ATOM 1633 O O . LYS A 1 198 ? -9.053 -0.950 16.434 1.00 83.31 198 LYS A O 1
ATOM 1638 N N . LYS A 1 199 ? -8.124 -2.110 18.130 1.00 80.12 199 LYS A N 1
ATOM 1639 C CA . LYS A 1 199 ? -8.111 -3.415 17.433 1.00 80.12 199 LYS A CA 1
ATOM 1640 C C . LYS A 1 199 ? -9.512 -3.872 17.020 1.00 80.12 199 LYS A C 1
ATOM 1642 O O . LYS A 1 199 ? -9.679 -4.440 15.947 1.00 80.12 199 LYS A O 1
ATOM 1647 N N . HIS A 1 200 ? -10.525 -3.551 17.823 1.00 80.19 200 HIS A N 1
ATOM 1648 C CA . HIS A 1 200 ? -11.932 -3.828 17.519 1.00 80.19 200 HIS A CA 1
ATOM 1649 C C . HIS A 1 200 ? -12.594 -2.775 16.609 1.00 80.19 200 HIS A C 1
ATOM 1651 O O . HIS A 1 200 ? -13.806 -2.804 16.408 1.00 80.19 200 HIS A O 1
ATOM 1657 N N . GLY A 1 201 ? -11.822 -1.850 16.028 1.00 77.62 201 GLY A N 1
ATOM 1658 C CA . GLY A 1 201 ? -12.302 -0.906 15.016 1.00 77.62 201 GLY A CA 1
ATOM 1659 C C . GLY A 1 201 ? -12.945 0.371 15.565 1.00 77.62 201 GLY A C 1
ATOM 1660 O O . GLY A 1 201 ? -13.570 1.109 14.797 1.00 77.62 201 GLY A O 1
ATOM 1661 N N . ALA A 1 202 ? -12.805 0.667 16.863 1.00 84.62 202 ALA A N 1
ATOM 1662 C CA . ALA A 1 202 ? -13.288 1.922 17.435 1.00 84.62 202 ALA A CA 1
ATOM 1663 C C . ALA A 1 202 ? -12.495 3.120 16.882 1.00 84.62 202 ALA A C 1
ATOM 1665 O O . ALA A 1 202 ? -11.263 3.156 16.915 1.00 84.62 202 ALA A O 1
ATOM 1666 N N . SER A 1 203 ? -13.200 4.142 16.391 1.00 82.50 203 SER A N 1
ATOM 1667 C CA . SER A 1 203 ? -12.543 5.337 15.851 1.00 82.50 203 SER A CA 1
ATOM 1668 C C . SER A 1 203 ? -11.973 6.237 16.952 1.00 82.50 203 SER A C 1
ATOM 1670 O O . SER A 1 203 ? -12.516 6.327 18.054 1.00 82.50 203 SER A O 1
ATOM 1672 N N . HIS A 1 204 ? -10.936 7.017 16.623 1.00 82.81 204 HIS A N 1
ATOM 1673 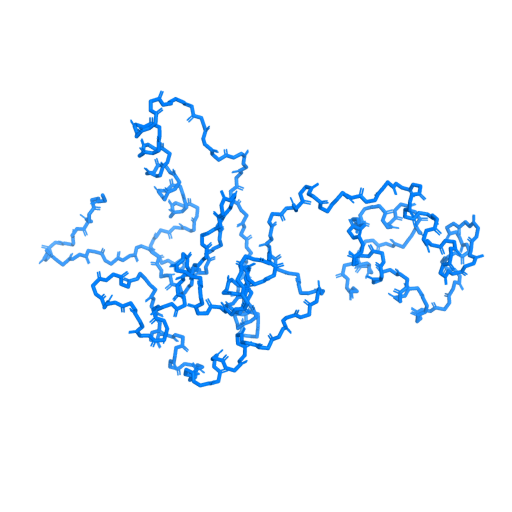C CA . HIS A 1 204 ? -10.360 8.003 17.550 1.00 82.81 204 HIS A CA 1
ATOM 1674 C C . HIS A 1 204 ? -11.407 8.963 18.135 1.00 82.81 204 HIS A C 1
ATOM 1676 O O . HIS A 1 204 ? -11.350 9.293 19.313 1.00 82.81 204 HIS A O 1
ATOM 1682 N N . ARG A 1 205 ? -12.388 9.380 17.324 1.00 79.12 205 ARG A N 1
ATOM 1683 C CA . ARG A 1 205 ? -13.459 10.291 17.749 1.00 79.12 205 ARG A CA 1
ATOM 1684 C C . ARG A 1 205 ? -14.453 9.621 18.701 1.00 79.12 205 ARG A C 1
ATOM 1686 O O . ARG A 1 205 ? -14.964 10.279 19.604 1.00 79.12 205 ARG A O 1
ATOM 1693 N N . GLN A 1 206 ? -14.748 8.337 18.497 1.00 84.38 206 GLN A N 1
ATOM 1694 C CA . GLN A 1 206 ? -15.592 7.572 19.420 1.00 84.38 206 GLN A CA 1
ATOM 1695 C C . GLN A 1 206 ? -14.905 7.422 20.774 1.00 84.38 206 GLN A C 1
ATOM 1697 O O . GLN A 1 206 ? -15.515 7.723 21.795 1.00 84.38 206 GLN A O 1
ATOM 1702 N N . LEU A 1 207 ? -13.622 7.053 20.772 1.00 89.44 207 LEU A N 1
ATOM 1703 C CA . LEU A 1 207 ? -12.831 6.919 21.992 1.00 89.44 207 LEU A CA 1
ATOM 1704 C C . LEU A 1 207 ? -12.724 8.243 22.748 1.00 89.44 207 LEU A C 1
ATOM 1706 O O . LEU A 1 207 ? -12.966 8.269 23.951 1.00 89.44 207 LEU A O 1
ATOM 1710 N N . GLU A 1 208 ? -12.447 9.345 22.052 1.00 89.75 208 GLU A N 1
ATOM 1711 C CA . GLU A 1 208 ? -12.387 10.679 22.658 1.00 89.75 208 GLU A CA 1
ATOM 1712 C C . GLU A 1 208 ? -13.711 11.062 23.326 1.00 89.75 208 GLU A C 1
ATOM 1714 O O 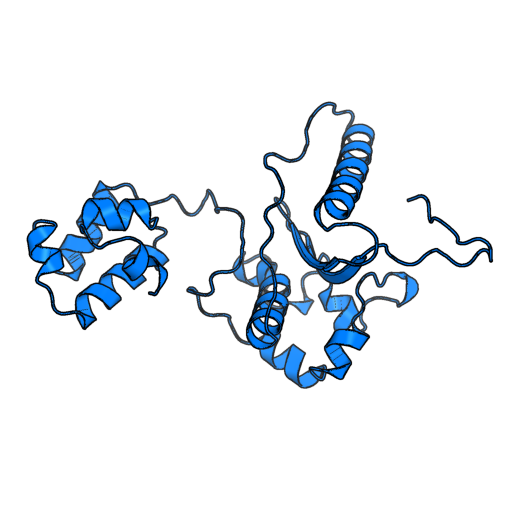. GLU A 1 208 ? -13.718 11.509 24.468 1.00 89.75 208 GLU A O 1
ATOM 1719 N N . ARG A 1 209 ? -14.848 10.830 22.663 1.00 88.81 209 ARG A N 1
ATOM 1720 C CA . ARG A 1 209 ? -16.163 11.166 23.225 1.00 88.81 209 ARG A CA 1
ATOM 1721 C C . ARG A 1 209 ? -16.554 10.285 24.414 1.00 88.81 209 ARG A C 1
ATOM 1723 O O . ARG A 1 209 ? -17.159 10.793 25.351 1.00 88.81 209 ARG A O 1
ATOM 1730 N N . LEU A 1 210 ? -16.250 8.989 24.365 1.00 89.19 210 LEU A N 1
ATOM 1731 C CA . LEU A 1 210 ? -16.658 8.031 25.398 1.00 89.19 210 LEU A CA 1
ATOM 1732 C C . LEU A 1 210 ? -15.752 8.073 26.629 1.00 89.19 210 LEU A C 1
ATOM 1734 O O . LEU A 1 210 ? -16.230 7.963 27.751 1.00 89.19 210 LEU A O 1
ATOM 1738 N N . THR A 1 211 ? -14.448 8.261 26.435 1.00 89.38 211 THR A N 1
ATOM 1739 C CA . THR A 1 211 ? -13.463 8.262 27.529 1.00 89.38 211 THR A CA 1
ATOM 1740 C C . THR A 1 211 ? -13.090 9.671 27.996 1.00 89.38 211 THR A C 1
ATOM 1742 O O . THR A 1 211 ? -12.554 9.850 29.087 1.00 89.38 211 THR A O 1
ATOM 1745 N N . GLY A 1 212 ? -13.348 10.694 27.176 1.00 87.56 212 GLY A N 1
ATOM 1746 C CA . GLY A 1 212 ? -12.896 12.071 27.388 1.00 87.56 212 GLY A CA 1
ATOM 1747 C C . GLY A 1 212 ? -11.374 12.255 27.294 1.00 87.56 212 GLY A C 1
ATOM 1748 O O . GLY A 1 212 ? -10.866 13.321 27.634 1.00 87.56 212 GLY A O 1
ATOM 1749 N N . ILE A 1 213 ? -10.635 11.237 26.836 1.00 87.69 213 ILE A N 1
ATOM 1750 C CA . ILE A 1 213 ? -9.201 11.342 26.556 1.00 87.69 213 ILE A CA 1
ATOM 1751 C C . ILE A 1 213 ? -9.008 12.098 25.242 1.00 87.69 213 ILE A C 1
ATOM 1753 O O . ILE A 1 213 ? -9.580 11.740 24.214 1.00 87.69 213 ILE A O 1
ATOM 1757 N N . GLY A 1 214 ? -8.170 13.134 25.259 1.00 81.88 214 GLY A N 1
ATOM 1758 C CA . GLY A 1 214 ? -7.930 13.957 24.077 1.00 81.88 214 GLY A CA 1
ATOM 1759 C C . GLY A 1 214 ? -7.342 13.161 22.907 1.00 81.88 214 GLY A C 1
ATOM 1760 O O . GLY A 1 214 ? -6.437 12.335 23.075 1.00 81.88 214 GLY A O 1
ATOM 1761 N N . ARG A 1 215 ? -7.800 13.470 21.690 1.00 75.75 215 ARG A N 1
ATOM 1762 C CA . ARG A 1 215 ? -7.388 12.801 20.443 1.00 75.75 215 ARG A CA 1
ATOM 1763 C C . ARG A 1 215 ? -5.874 12.668 20.251 1.00 75.75 215 ARG A C 1
ATOM 1765 O O . ARG A 1 215 ? -5.419 11.649 19.739 1.00 75.75 215 ARG A O 1
ATOM 1772 N N . GLY A 1 216 ? -5.096 13.670 20.664 1.00 71.19 216 GLY A N 1
ATOM 1773 C CA . GLY A 1 216 ? -3.634 13.660 20.529 1.00 71.19 216 GLY A CA 1
ATOM 1774 C C . GLY A 1 216 ? -2.935 12.585 21.369 1.00 71.19 216 GLY A C 1
ATOM 1775 O O . GLY A 1 216 ? -1.847 12.148 21.005 1.00 71.19 216 GLY A O 1
ATOM 1776 N N . VAL A 1 217 ? -3.557 12.133 22.463 1.00 77.38 217 VAL A N 1
ATOM 1777 C CA . VAL A 1 217 ? -3.074 10.989 23.250 1.00 77.38 217 VAL A CA 1
ATOM 1778 C C . VAL A 1 217 ? -3.454 9.693 22.543 1.00 77.38 217 VAL A C 1
ATOM 1780 O O . VAL A 1 217 ? -2.588 8.859 22.314 1.00 77.38 217 VAL A O 1
ATOM 1783 N N . ILE A 1 218 ? -4.712 9.567 22.107 1.00 79.19 218 ILE A N 1
ATOM 1784 C CA . ILE A 1 218 ? -5.235 8.369 21.428 1.00 79.19 218 ILE A CA 1
ATOM 1785 C C . ILE A 1 218 ? -4.470 8.069 20.130 1.00 79.19 218 ILE A C 1
ATOM 1787 O O . ILE A 1 218 ? -4.218 6.908 19.820 1.00 79.19 218 ILE A O 1
ATOM 1791 N N . GLN A 1 219 ? -4.074 9.095 19.373 1.00 70.81 219 GLN A N 1
ATOM 1792 C CA . GLN A 1 219 ? -3.306 8.935 18.132 1.00 70.81 219 GLN A CA 1
ATOM 1793 C C . GLN A 1 219 ? -1.887 8.391 18.344 1.00 70.81 219 GLN A C 1
ATOM 1795 O O . GLN A 1 219 ? -1.338 7.809 17.418 1.00 70.81 219 GLN A O 1
ATOM 1800 N N . LYS A 1 220 ? -1.304 8.571 19.535 1.00 71.12 220 LYS A N 1
ATOM 1801 C CA . LYS A 1 220 ? 0.059 8.127 19.873 1.00 71.12 220 LYS A CA 1
ATOM 1802 C C . LYS A 1 220 ? 0.106 6.716 20.485 1.00 71.12 220 LYS A C 1
ATOM 1804 O O . LYS A 1 220 ? 1.168 6.306 20.949 1.00 71.12 220 LYS A O 1
ATOM 1809 N N . LEU A 1 221 ? -1.040 6.031 20.565 1.00 66.19 221 LEU A N 1
ATOM 1810 C CA . LEU A 1 221 ? -1.196 4.675 21.113 1.00 66.19 221 LEU A CA 1
ATOM 1811 C C . LEU A 1 221 ? -1.185 3.601 20.047 1.00 66.19 221 LEU A C 1
ATOM 1813 O O . LEU A 1 221 ? -0.618 2.541 20.393 1.00 66.19 221 LEU A O 1
#

Sequence (221 aa):
MRFRYDDEGTPSGSNCTYYAYCLMSNHFHLLIREREESVGETIKRIASSYVYYYNRKYGRDGHLFKERFKSEPVNDMAYFTTLLRYIHQNPVKAGIVEHVRDYEFSSWGEYDGSVDSVFQICNVDTVLNRIPFEDLNALVNEPLADDINCLDIEDPSKRRPSDDQVWQMIIEKSGVTNASAFQQLNEELKREVLRELKKHGASHRQLERLTGIGRGVIQKL